Protein AF-A0A183PQT8-F1 (afdb_monomer)

Nearest PDB structures (foldseek):
  8uyo-assembly1_1  TM=4.877E-01  e=2.564E-01  Homo sapiens
  8rb3-assembly1_A  TM=4.547E-01  e=6.433E-01  Mus musculus
  7agx-assembly1_1A  TM=1.751E-01  e=3.824E+00  Salmonella enterica subsp. enterica serovar Typhimurium str. LT2

Organism: NCBI:txid31246

pLDDT: mean 70.63, std 23.56, range [27.05, 97.38]

Sequence (252 aa):
MLNLFEIIKSNRKLGPSELDRYCNLILPLNPREHSFSDTVQSLSQQFGDNSSLFNARYRCLKLTMKEDADLLTHVGIVNRECESFQLKSLTEDQFKALILICSFQSKKFSDIRTRLLSRLDQDPKLTLTDIASEYQRLMNFQRDTTMVQRGGLDRTEVHVVQQPPNPHESAPTTPSSGQQAKTNPLAQRWHCGAWHFVRSCPHKQHRCRKCKAVGHKDGFCQKKKMNSSRSTRKPVPKSCKNYLSLVATCQN

Solvent-accessible surface area (backbone atoms only — not comparable to full-atom values): 16690 Å² total; per-residue (Å²): 130,78,51,70,63,62,56,54,56,51,61,73,72,45,53,75,69,53,42,51,50,43,52,75,71,60,58,86,54,66,77,87,79,52,53,68,66,55,50,52,50,51,47,44,72,74,71,38,85,84,64,50,69,66,52,36,37,49,50,46,75,62,65,72,87,55,96,88,56,58,65,71,62,47,54,53,50,52,52,53,30,48,63,60,42,41,61,90,79,57,44,74,44,41,50,54,42,50,54,53,53,70,65,52,74,55,76,91,36,45,69,60,46,56,55,49,56,58,41,64,77,71,38,85,75,47,37,66,67,56,52,53,51,50,50,53,50,50,54,48,51,52,51,52,50,54,50,62,75,57,62,66,80,79,76,80,80,77,86,76,80,82,74,86,87,85,89,83,88,86,87,88,87,86,88,82,89,87,82,88,77,90,74,78,76,84,80,62,94,75,32,70,91,61,96,58,58,71,92,72,40,90,33,48,78,31,59,18,87,87,77,67,49,68,39,21,35,75,90,54,72,80,80,80,81,83,82,86,76,79,94,75,91,83,81,90,86,82,88,83,84,89,85,85,86,83,90,82,88,82,90,133

Structure (mmCIF, N/CA/C/O backbone):
data_AF-A0A183PQT8-F1
#
_entry.id   AF-A0A183PQT8-F1
#
loop_
_atom_site.group_PDB
_atom_site.id
_atom_site.type_symbol
_atom_site.label_atom_id
_atom_site.label_alt_id
_atom_site.label_comp_id
_atom_site.label_asym_id
_atom_site.label_entity_id
_atom_site.label_seq_id
_atom_site.pdbx_PDB_ins_code
_atom_site.Cartn_x
_atom_site.Cartn_y
_atom_site.Cartn_z
_atom_site.occupancy
_atom_site.B_iso_or_equiv
_atom_site.auth_seq_id
_atom_site.auth_comp_id
_atom_site.auth_asym_id
_atom_site.auth_atom_id
_atom_site.pdbx_PDB_model_num
ATOM 1 N N . MET A 1 1 ? 3.052 25.693 -30.113 1.00 42.81 1 MET A N 1
ATOM 2 C CA . MET A 1 1 ? 2.260 24.964 -31.125 1.00 42.81 1 MET A CA 1
ATOM 3 C C . MET A 1 1 ? 2.810 23.558 -31.230 1.00 42.81 1 MET A C 1
ATOM 5 O O . MET A 1 1 ? 3.976 23.410 -31.575 1.00 42.81 1 MET A O 1
ATOM 9 N N . LEU A 1 2 ? 2.023 22.542 -30.881 1.00 48.00 2 LEU A N 1
ATOM 10 C CA . LEU A 1 2 ? 2.363 21.161 -31.212 1.00 48.00 2 LEU A CA 1
ATOM 11 C C . LEU A 1 2 ? 2.340 21.034 -32.739 1.00 48.00 2 LEU A C 1
ATOM 13 O O . LEU A 1 2 ? 1.289 21.176 -33.360 1.00 48.00 2 LEU A O 1
ATOM 17 N N . ASN A 1 3 ? 3.509 20.851 -33.353 1.00 49.50 3 ASN A N 1
ATOM 18 C CA . ASN A 1 3 ? 3.590 20.612 -34.788 1.00 49.50 3 ASN A CA 1
ATOM 19 C C . ASN A 1 3 ? 2.875 19.296 -35.098 1.00 49.50 3 ASN A C 1
ATOM 21 O O . ASN A 1 3 ? 3.087 18.298 -34.412 1.00 49.50 3 ASN A O 1
ATOM 25 N N . LEU A 1 4 ? 2.077 19.286 -36.165 1.00 46.91 4 LEU A N 1
ATOM 26 C CA . LEU A 1 4 ? 1.383 18.110 -36.701 1.00 46.91 4 LEU A CA 1
ATOM 27 C C . LEU A 1 4 ? 2.305 16.870 -36.779 1.00 46.91 4 LEU A C 1
ATOM 29 O O . LEU A 1 4 ? 1.871 15.743 -36.566 1.00 46.91 4 LEU A O 1
ATOM 33 N N . PHE A 1 5 ? 3.605 17.096 -36.995 1.00 46.78 5 PHE A N 1
ATOM 34 C CA . PHE A 1 5 ? 4.667 16.091 -36.948 1.00 46.78 5 PHE A CA 1
ATOM 35 C C . PHE A 1 5 ? 4.813 15.357 -35.606 1.00 46.78 5 PHE A C 1
ATOM 37 O O . PHE A 1 5 ? 4.985 14.144 -35.620 1.00 46.78 5 PHE A O 1
ATOM 44 N N . GLU A 1 6 ? 4.728 16.035 -34.460 1.00 54.72 6 GLU A N 1
ATOM 45 C CA . GLU A 1 6 ? 4.864 15.400 -33.137 1.00 54.72 6 GLU A CA 1
ATOM 46 C C . GLU A 1 6 ? 3.622 14.569 -32.772 1.00 54.72 6 GLU A C 1
ATOM 48 O O . GLU A 1 6 ? 3.734 13.507 -32.156 1.00 54.72 6 GLU A O 1
ATOM 53 N N . ILE A 1 7 ? 2.444 14.981 -33.253 1.00 57.00 7 ILE A N 1
ATOM 54 C CA . ILE A 1 7 ? 1.194 14.213 -33.133 1.00 57.00 7 ILE A CA 1
ATOM 55 C C . ILE A 1 7 ? 1.257 12.956 -34.018 1.00 57.00 7 ILE A C 1
ATOM 57 O O . ILE A 1 7 ? 1.013 11.846 -33.550 1.00 57.00 7 ILE A O 1
ATOM 61 N N . ILE A 1 8 ? 1.679 13.095 -35.281 1.00 56.09 8 ILE A N 1
ATOM 62 C CA . ILE A 1 8 ? 1.849 11.963 -36.212 1.00 56.09 8 ILE A CA 1
ATOM 63 C C . ILE A 1 8 ? 2.925 10.982 -35.713 1.00 56.09 8 ILE A C 1
ATOM 65 O O . ILE A 1 8 ? 2.767 9.765 -35.828 1.00 56.09 8 ILE A O 1
ATOM 69 N N . LYS A 1 9 ? 4.011 11.492 -35.127 1.00 54.84 9 LYS A N 1
ATOM 70 C CA . LYS A 1 9 ? 5.097 10.690 -34.545 1.00 54.84 9 LYS A CA 1
ATOM 71 C C . LYS A 1 9 ? 4.663 9.944 -33.281 1.00 54.84 9 LYS A C 1
ATOM 73 O O . LYS A 1 9 ? 5.152 8.839 -33.055 1.00 54.84 9 LYS A O 1
ATOM 78 N N . SER A 1 10 ? 3.737 10.506 -32.503 1.00 57.81 10 SER A N 1
ATOM 79 C CA . SER A 1 10 ? 3.110 9.824 -31.363 1.00 57.81 10 SER A CA 1
ATOM 80 C C . SER A 1 10 ? 2.160 8.715 -31.834 1.00 57.81 10 SER A C 1
ATOM 82 O O . SER A 1 10 ? 2.290 7.580 -31.389 1.00 57.81 10 SER A O 1
ATOM 84 N N . ASN A 1 11 ? 1.308 8.984 -32.831 1.00 57.62 11 ASN A N 1
ATOM 85 C CA . ASN A 1 11 ? 0.354 8.003 -33.373 1.00 57.62 11 ASN A CA 1
ATOM 86 C C . ASN A 1 11 ? 1.017 6.785 -34.039 1.00 57.62 11 ASN A C 1
ATOM 88 O O . ASN A 1 11 ? 0.474 5.688 -33.986 1.00 57.62 11 ASN A O 1
ATOM 92 N N . ARG A 1 12 ? 2.207 6.939 -34.636 1.00 59.91 12 ARG A N 1
ATOM 93 C CA . ARG A 1 12 ? 2.957 5.814 -35.236 1.00 59.91 12 ARG A CA 1
ATOM 94 C C . ARG A 1 12 ? 3.663 4.904 -34.224 1.00 59.91 12 ARG A C 1
ATOM 96 O O . ARG A 1 12 ? 4.152 3.851 -34.619 1.00 59.91 12 ARG A O 1
ATOM 103 N N . LYS A 1 13 ? 3.768 5.311 -32.956 1.00 67.88 13 LYS A N 1
ATOM 104 C CA . LYS A 1 13 ? 4.433 4.539 -31.890 1.00 67.88 13 LYS A CA 1
ATOM 105 C C . LYS A 1 13 ? 3.461 3.772 -30.993 1.00 67.88 13 LYS A C 1
ATOM 107 O O . LYS A 1 13 ? 3.914 2.966 -30.185 1.00 67.88 13 LYS A O 1
ATOM 112 N N . LEU A 1 14 ? 2.163 4.040 -31.106 1.00 68.00 14 LEU A N 1
ATOM 113 C CA . LEU A 1 14 ? 1.127 3.407 -30.298 1.00 68.00 14 LEU A CA 1
ATOM 114 C C . LEU A 1 14 ? 0.644 2.119 -30.974 1.00 68.00 14 LEU A C 1
ATOM 116 O O . LEU A 1 14 ? 0.510 2.062 -32.197 1.00 68.00 14 LEU A O 1
ATOM 120 N N . GLY A 1 15 ? 0.389 1.085 -30.171 1.00 76.12 15 GLY A N 1
ATOM 121 C CA . GLY A 1 15 ? -0.296 -0.116 -30.636 1.00 76.12 15 GLY A CA 1
ATOM 122 C C . GLY A 1 15 ? -1.758 0.180 -31.002 1.00 76.12 15 GLY A C 1
ATOM 123 O O . GLY A 1 15 ? -2.280 1.241 -30.652 1.00 76.12 15 GLY A O 1
ATOM 124 N N . PRO A 1 16 ? -2.452 -0.734 -31.704 1.00 75.56 16 PRO A N 1
ATOM 125 C CA . PRO A 1 16 ? -3.826 -0.506 -32.159 1.00 75.56 16 PRO A CA 1
ATOM 126 C C . PRO A 1 16 ? -4.803 -0.192 -31.015 1.00 75.56 16 PRO A C 1
ATOM 128 O O . PRO A 1 16 ? -5.651 0.685 -31.152 1.00 75.56 16 PRO A O 1
ATOM 131 N N . SER A 1 17 ? -4.654 -0.865 -29.870 1.00 71.88 17 SER A N 1
ATOM 132 C CA . SER A 1 17 ? -5.466 -0.644 -28.666 1.00 71.88 17 SER A CA 1
ATOM 133 C C . SER A 1 17 ? -5.191 0.698 -27.993 1.00 71.88 17 SER A C 1
ATOM 135 O O . SER A 1 17 ? -6.103 1.363 -27.503 1.00 71.88 17 SER A O 1
ATOM 137 N N . GLU A 1 18 ? -3.927 1.104 -27.953 1.00 71.06 18 GLU A N 1
ATOM 138 C CA . GLU A 1 18 ? -3.486 2.356 -27.357 1.00 71.06 18 GLU A CA 1
ATOM 139 C C . GLU A 1 18 ? -3.879 3.543 -28.236 1.00 71.06 18 GLU A C 1
ATOM 141 O O . GLU A 1 18 ? -4.288 4.580 -27.715 1.00 71.06 18 GLU A O 1
ATOM 146 N N . LEU A 1 19 ? -3.819 3.370 -29.559 1.00 71.06 19 LEU A N 1
ATOM 147 C CA . LEU A 1 19 ? -4.287 4.344 -30.536 1.00 71.06 19 LEU A CA 1
ATOM 148 C C . LEU A 1 19 ? -5.803 4.544 -30.439 1.00 71.06 19 LEU A C 1
ATOM 150 O O . LEU A 1 19 ? -6.251 5.684 -30.417 1.00 71.06 19 LEU A O 1
ATOM 154 N N . ASP A 1 20 ? -6.587 3.470 -30.322 1.00 72.31 20 ASP A N 1
ATOM 155 C CA . ASP A 1 20 ? -8.040 3.570 -30.139 1.00 72.31 20 ASP A CA 1
ATOM 156 C C . ASP A 1 20 ? -8.399 4.303 -28.833 1.00 72.31 20 ASP A C 1
ATOM 158 O O . ASP A 1 20 ? -9.201 5.237 -28.834 1.00 72.31 20 ASP A O 1
ATOM 162 N N . ARG A 1 21 ? -7.717 3.989 -27.721 1.00 71.12 21 ARG A N 1
ATOM 163 C CA . ARG A 1 21 ? -7.863 4.744 -26.462 1.00 71.12 21 ARG A CA 1
ATOM 164 C C . ARG A 1 21 ? -7.497 6.217 -26.613 1.00 71.12 21 ARG A C 1
ATOM 166 O O . ARG A 1 21 ? -8.228 7.068 -26.115 1.00 71.12 21 ARG A O 1
ATOM 173 N N . TYR A 1 22 ? -6.394 6.520 -27.294 1.00 67.94 22 TYR A N 1
ATOM 174 C CA . TYR A 1 22 ? -5.958 7.893 -27.549 1.00 67.94 22 TYR A CA 1
ATOM 175 C C . TYR A 1 22 ? -6.998 8.658 -28.385 1.00 67.94 22 TYR A C 1
ATOM 177 O O . TYR A 1 22 ? -7.376 9.778 -28.041 1.00 67.94 22 TYR A O 1
ATOM 185 N N . CYS A 1 23 ? -7.530 8.028 -29.435 1.00 69.69 23 CYS A N 1
ATOM 186 C CA . CYS A 1 23 ? -8.588 8.583 -30.274 1.00 69.69 23 CYS A CA 1
ATOM 187 C C . CYS A 1 23 ? -9.876 8.867 -29.489 1.00 69.69 23 CYS A C 1
ATOM 189 O O . CYS A 1 23 ? -10.462 9.939 -29.624 1.00 69.69 23 CYS A O 1
ATOM 191 N N . ASN A 1 24 ? -10.281 7.937 -28.628 1.00 71.50 24 ASN A N 1
ATOM 192 C CA . ASN A 1 24 ? -11.537 8.031 -27.889 1.00 71.50 24 ASN A CA 1
ATOM 193 C C . ASN A 1 24 ? -11.462 8.952 -26.658 1.00 71.50 24 ASN A C 1
ATOM 195 O O . ASN A 1 24 ? -12.490 9.471 -26.228 1.00 71.50 24 ASN A O 1
ATOM 199 N N . LEU A 1 25 ? -10.271 9.165 -26.082 1.00 65.62 25 LEU A N 1
ATOM 200 C CA . LEU A 1 25 ? -10.104 9.886 -24.812 1.00 65.62 25 LEU A CA 1
ATOM 201 C C . LEU A 1 25 ? -9.300 11.198 -24.903 1.00 65.62 25 LEU A C 1
ATOM 203 O O . LEU A 1 25 ? -9.398 12.004 -23.981 1.00 65.62 25 LEU A O 1
ATOM 207 N N . ILE A 1 26 ? -8.489 11.417 -25.948 1.00 63.25 26 ILE A N 1
ATOM 208 C CA . ILE A 1 26 ? -7.636 12.621 -26.109 1.00 63.25 26 ILE A CA 1
ATOM 209 C C . ILE A 1 26 ? -8.002 13.420 -27.366 1.00 63.25 26 ILE A C 1
ATOM 211 O O . ILE A 1 26 ? -7.996 14.649 -27.334 1.00 63.25 26 ILE A O 1
ATOM 215 N N . LEU A 1 27 ? -8.377 12.747 -28.457 1.00 65.88 27 LEU A N 1
ATOM 216 C CA . LEU A 1 27 ? -8.770 13.391 -29.718 1.00 65.88 27 LEU A CA 1
ATOM 217 C C . LEU A 1 27 ? -10.189 14.009 -29.813 1.00 65.88 27 LEU A C 1
ATOM 219 O O . LEU A 1 27 ? -10.471 14.566 -30.875 1.00 65.88 27 LEU A O 1
ATOM 223 N N . PRO A 1 28 ? -11.073 14.040 -28.787 1.00 56.88 28 PRO A N 1
ATOM 224 C CA . PRO A 1 28 ? -12.270 14.889 -28.859 1.00 56.88 28 PRO A CA 1
ATOM 225 C C . PRO A 1 28 ? -11.974 16.401 -28.866 1.00 56.88 28 PRO A C 1
ATOM 227 O O . PRO A 1 28 ? -12.884 17.190 -29.110 1.00 56.88 28 PRO A O 1
ATOM 230 N N . LEU A 1 29 ? -10.738 16.822 -28.563 1.00 60.06 29 LEU A N 1
ATOM 231 C CA . LEU A 1 29 ? -10.379 18.223 -28.323 1.00 60.06 29 LEU A CA 1
ATOM 232 C C . LEU A 1 29 ? -9.524 18.813 -29.450 1.00 60.06 29 LEU A C 1
ATOM 234 O O . LEU A 1 29 ? -8.670 18.155 -30.047 1.00 60.06 29 LEU A O 1
ATOM 238 N N . ASN A 1 30 ? -9.768 20.092 -29.741 1.00 58.28 30 ASN A N 1
ATOM 239 C CA . ASN A 1 30 ? -9.100 20.831 -30.803 1.00 58.28 30 ASN A CA 1
ATOM 240 C C . ASN A 1 30 ? -7.584 20.901 -30.510 1.00 58.28 30 ASN A C 1
ATOM 242 O O . ASN A 1 30 ? -7.199 21.438 -29.471 1.00 58.28 30 ASN A O 1
ATOM 246 N N . PRO A 1 31 ? -6.686 20.441 -31.408 1.00 56.62 31 PRO A N 1
ATOM 247 C CA . PRO A 1 31 ? -5.233 20.421 -31.170 1.00 56.62 31 PRO A CA 1
ATOM 248 C C . PRO A 1 31 ? -4.603 21.798 -30.896 1.00 56.62 31 PRO A C 1
ATOM 250 O O . PRO A 1 31 ? -3.426 21.894 -30.551 1.00 56.62 31 PRO A O 1
ATOM 253 N N . ARG A 1 32 ? -5.370 22.876 -31.102 1.00 61.97 32 ARG A N 1
ATOM 254 C CA . ARG A 1 32 ? -4.987 24.263 -30.816 1.00 61.97 32 ARG A CA 1
ATOM 255 C C . ARG A 1 32 ? -5.230 24.682 -29.361 1.00 61.97 32 ARG A C 1
ATOM 257 O O . ARG A 1 32 ? -4.694 25.709 -28.962 1.00 61.97 32 ARG A O 1
ATOM 264 N N . GLU A 1 33 ? -6.004 23.917 -28.593 1.00 64.75 33 GLU A N 1
ATOM 265 C CA . GLU A 1 33 ? -6.447 24.276 -27.235 1.00 64.75 33 GLU A CA 1
ATOM 266 C C . GLU A 1 33 ? -5.559 23.707 -26.120 1.00 64.75 33 GLU A C 1
ATOM 268 O O . GLU A 1 33 ? -5.663 24.147 -24.979 1.00 64.75 33 GLU A O 1
ATOM 273 N N . HIS A 1 34 ? -4.636 22.791 -26.435 1.00 63.72 34 HIS A N 1
ATOM 274 C CA . HIS A 1 34 ? -3.778 22.148 -25.439 1.00 63.72 34 HIS A CA 1
ATOM 275 C C . HIS A 1 34 ? -2.295 22.398 -25.689 1.00 63.72 34 HIS A C 1
ATOM 277 O O . HIS A 1 34 ? -1.782 22.279 -26.808 1.00 63.72 34 HIS A O 1
ATOM 283 N N . SER A 1 35 ? -1.575 22.725 -24.616 1.00 76.81 35 SER A N 1
ATOM 284 C CA . SER A 1 35 ? -0.123 22.813 -24.653 1.00 76.81 35 SER A CA 1
ATOM 285 C C . SER A 1 35 ? 0.512 21.417 -24.712 1.00 76.81 35 SER A C 1
ATOM 287 O O . SER A 1 35 ? -0.118 20.389 -24.442 1.00 76.81 35 SER A O 1
ATOM 289 N N . PHE A 1 36 ? 1.806 21.369 -25.041 1.00 71.56 36 PHE A N 1
ATOM 290 C CA . PHE A 1 36 ? 2.594 20.138 -24.937 1.00 71.56 36 PHE A CA 1
ATOM 291 C C . PHE A 1 36 ? 2.535 19.552 -23.517 1.00 71.56 36 PHE A C 1
ATOM 29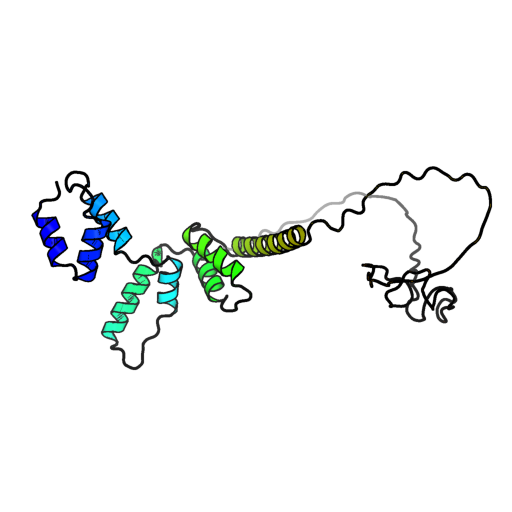3 O O . PHE A 1 36 ? 2.385 18.343 -23.366 1.00 71.56 36 PHE A O 1
ATOM 300 N N . SER A 1 37 ? 2.573 20.406 -22.487 1.00 75.88 37 SER A N 1
ATOM 301 C CA . SER A 1 37 ? 2.471 19.992 -21.083 1.00 75.88 37 SER A CA 1
ATOM 302 C C . SER A 1 37 ? 1.133 19.315 -20.788 1.00 75.88 37 SER A C 1
ATOM 304 O O . SER A 1 37 ? 1.116 18.230 -20.215 1.00 75.88 37 SER A O 1
ATOM 306 N N . ASP A 1 38 ? 0.024 19.900 -21.247 1.00 74.50 38 ASP A N 1
ATOM 307 C CA . ASP A 1 38 ? -1.323 19.350 -21.021 1.00 74.50 38 ASP A CA 1
ATOM 308 C C . ASP A 1 38 ? -1.506 18.010 -21.740 1.00 74.50 38 ASP A C 1
ATOM 310 O O . ASP A 1 38 ? -2.132 17.085 -21.221 1.00 74.50 38 ASP A O 1
ATOM 314 N N . THR A 1 39 ? -0.903 17.880 -22.925 1.00 73.88 39 THR A N 1
ATOM 315 C CA . THR A 1 39 ? -0.914 16.636 -23.703 1.00 73.88 39 THR A CA 1
ATOM 316 C C . THR A 1 39 ? -0.115 15.542 -22.998 1.00 73.88 39 THR A C 1
ATOM 318 O O . THR A 1 39 ? -0.600 14.423 -22.858 1.00 73.88 39 THR A O 1
ATOM 321 N N . VAL A 1 40 ? 1.089 15.857 -22.507 1.00 76.12 40 VAL A N 1
ATOM 322 C CA . VAL A 1 40 ? 1.920 14.915 -21.740 1.00 76.12 40 VAL A CA 1
ATOM 323 C C . VAL A 1 40 ? 1.234 14.517 -20.435 1.00 76.12 40 VAL A C 1
ATOM 325 O O . VAL A 1 40 ? 1.240 13.340 -20.086 1.00 76.12 40 VAL A O 1
ATOM 328 N N . GLN A 1 41 ? 0.600 15.459 -19.736 1.00 77.56 41 GLN A N 1
ATOM 329 C CA . GLN A 1 41 ? -0.163 15.174 -18.523 1.00 77.56 41 GLN A CA 1
ATOM 330 C C . GLN A 1 41 ? -1.355 14.255 -18.809 1.00 77.56 41 GLN A C 1
ATOM 332 O O . GLN A 1 41 ? -1.534 13.263 -18.107 1.00 77.56 41 GLN A O 1
ATOM 337 N N . SER A 1 42 ? -2.123 14.534 -19.864 1.00 72.94 42 SER A N 1
ATOM 338 C CA . SER A 1 42 ? -3.269 13.708 -20.271 1.00 72.94 42 SER A CA 1
ATOM 339 C C . SER A 1 42 ? -2.831 12.298 -20.670 1.00 72.94 42 SER A C 1
ATOM 341 O O . SER A 1 42 ? -3.431 11.311 -20.245 1.00 72.94 42 SER A O 1
ATOM 343 N N . LEU A 1 43 ? -1.732 12.189 -21.422 1.00 75.25 43 LEU A N 1
ATOM 344 C CA . LEU A 1 43 ? -1.122 10.909 -21.777 1.00 75.25 43 LEU A CA 1
ATOM 345 C C . LEU A 1 43 ? -0.634 10.151 -20.539 1.00 75.25 43 LEU A C 1
ATOM 347 O O . LEU A 1 43 ? -0.899 8.962 -20.413 1.00 75.25 43 LEU A O 1
ATOM 351 N N . SER A 1 44 ? 0.036 10.827 -19.607 1.00 76.00 44 SER A N 1
ATOM 352 C CA . SER A 1 44 ? 0.495 10.227 -18.351 1.00 76.00 44 SER A CA 1
ATOM 353 C C . SER A 1 44 ? -0.676 9.756 -17.485 1.00 76.00 44 SER A C 1
ATOM 355 O O . SER A 1 44 ? -0.625 8.684 -16.901 1.00 76.00 44 SER A O 1
ATOM 357 N N . GLN A 1 45 ? -1.780 10.495 -17.447 1.00 75.88 45 GLN A N 1
ATOM 358 C CA . GLN A 1 45 ? -2.959 10.100 -16.680 1.00 75.88 45 GLN A CA 1
ATOM 359 C C . GLN A 1 45 ? -3.675 8.878 -17.281 1.00 75.88 45 GLN A C 1
ATOM 361 O O . GLN A 1 45 ? -4.204 8.036 -16.556 1.00 75.88 45 GLN A O 1
ATOM 366 N N . GLN A 1 46 ? -3.710 8.769 -18.611 1.00 74.25 46 GLN A N 1
ATOM 367 C CA . GLN A 1 46 ? -4.423 7.687 -19.298 1.00 74.25 46 GLN A CA 1
ATOM 368 C C . GLN A 1 46 ? -3.575 6.431 -19.517 1.00 74.25 46 GLN A C 1
ATOM 370 O O . GLN A 1 46 ? -4.105 5.320 -19.469 1.00 74.25 46 GLN A O 1
ATOM 375 N N . PHE A 1 47 ? -2.275 6.604 -19.756 1.00 72.06 47 PHE A N 1
ATOM 376 C CA . PHE A 1 47 ? -1.341 5.532 -20.110 1.00 72.06 47 PHE A CA 1
ATOM 377 C C . PHE A 1 47 ? -0.212 5.341 -19.095 1.00 72.06 47 PHE A C 1
ATOM 379 O O . PHE A 1 47 ? 0.571 4.402 -19.231 1.00 72.06 47 PHE A O 1
ATOM 386 N N . GLY A 1 48 ? -0.096 6.214 -18.095 1.00 69.88 48 GLY A N 1
ATOM 387 C CA . GLY A 1 48 ? 0.870 6.051 -17.019 1.00 69.88 48 GLY A CA 1
ATOM 388 C C . GLY A 1 48 ? 0.539 4.866 -16.121 1.00 69.88 48 GLY A C 1
ATOM 389 O O . GLY A 1 48 ? -0.574 4.331 -16.110 1.00 69.88 48 GLY A O 1
ATOM 390 N N . ASP A 1 49 ? 1.544 4.445 -15.356 1.00 70.00 49 ASP A N 1
ATOM 391 C CA . ASP A 1 49 ? 1.381 3.428 -14.325 1.00 70.00 49 ASP A CA 1
ATOM 392 C C . ASP A 1 49 ? 0.492 4.004 -13.208 1.00 70.00 49 ASP A C 1
ATOM 394 O O . ASP A 1 49 ? 0.963 4.679 -12.299 1.00 70.00 49 ASP A O 1
ATOM 398 N N . ASN A 1 50 ? -0.817 3.758 -13.305 1.00 70.06 50 ASN A N 1
ATOM 399 C CA . ASN A 1 50 ? -1.831 4.189 -12.336 1.00 70.06 50 ASN A CA 1
ATOM 400 C C . ASN A 1 50 ? -1.790 3.376 -11.026 1.00 70.06 50 ASN A C 1
ATOM 402 O O . ASN A 1 50 ? -2.766 3.350 -10.270 1.00 70.06 50 ASN A O 1
ATOM 406 N N . SER A 1 51 ? -0.698 2.653 -10.760 1.00 81.25 51 SER A N 1
ATOM 407 C CA . SER A 1 51 ? -0.528 1.936 -9.504 1.00 81.25 51 SER A CA 1
ATOM 408 C C . SER A 1 51 ? -0.301 2.914 -8.349 1.00 81.25 51 SER A C 1
ATOM 410 O O . SER A 1 51 ? 0.409 3.910 -8.465 1.00 81.25 51 SER A O 1
ATOM 412 N N . SER A 1 52 ? -0.936 2.637 -7.207 1.00 87.56 52 SER A N 1
ATOM 413 C CA . SER A 1 52 ? -0.719 3.437 -6.002 1.00 87.56 52 SER A CA 1
ATOM 414 C C . SER A 1 52 ? 0.726 3.322 -5.522 1.00 87.56 52 SER A C 1
ATOM 416 O O . SER A 1 52 ? 1.409 2.323 -5.782 1.00 87.56 52 SER A O 1
ATOM 418 N N . LEU A 1 53 ? 1.176 4.302 -4.736 1.00 89.19 53 LEU A N 1
ATOM 419 C CA . LEU A 1 53 ? 2.513 4.289 -4.146 1.00 89.19 53 LEU A CA 1
ATOM 420 C C . LEU A 1 53 ? 2.735 3.025 -3.305 1.00 89.19 53 LEU A C 1
ATOM 422 O O . LEU A 1 53 ? 3.805 2.416 -3.355 1.00 89.19 53 LEU A O 1
ATOM 426 N N . PHE A 1 54 ? 1.703 2.575 -2.581 1.00 92.38 54 PHE A N 1
ATOM 427 C CA . PHE A 1 54 ? 1.751 1.291 -1.886 1.00 92.38 54 PHE A CA 1
ATOM 428 C C . PHE A 1 54 ? 1.996 0.118 -2.840 1.00 92.38 54 PHE A C 1
ATOM 430 O O . PHE A 1 54 ? 2.804 -0.749 -2.523 1.00 92.38 54 PHE A O 1
ATOM 437 N N . ASN A 1 55 ? 1.311 0.058 -3.987 1.00 92.38 55 ASN A N 1
ATOM 438 C CA . ASN A 1 55 ? 1.461 -1.054 -4.923 1.00 92.38 55 ASN A CA 1
ATOM 439 C C . ASN A 1 55 ? 2.881 -1.121 -5.495 1.00 92.38 55 ASN A C 1
ATOM 441 O O . ASN A 1 55 ? 3.482 -2.193 -5.455 1.00 92.38 55 ASN A O 1
ATOM 445 N N . ALA A 1 56 ? 3.432 0.010 -5.948 1.00 92.12 56 ALA A N 1
ATOM 446 C CA . ALA A 1 56 ? 4.816 0.087 -6.415 1.00 92.12 56 ALA A CA 1
ATOM 447 C C . ALA A 1 56 ? 5.797 -0.379 -5.325 1.00 92.12 56 ALA A C 1
ATOM 449 O O . ALA A 1 56 ? 6.656 -1.230 -5.558 1.00 92.12 56 ALA A O 1
ATOM 450 N N . ARG A 1 57 ? 5.603 0.091 -4.086 1.00 94.50 57 ARG A N 1
ATOM 451 C CA . ARG A 1 57 ? 6.447 -0.314 -2.957 1.00 94.50 57 ARG A CA 1
ATOM 452 C C . ARG A 1 57 ? 6.319 -1.800 -2.622 1.00 94.50 57 ARG A C 1
ATOM 454 O O . ARG A 1 57 ? 7.312 -2.476 -2.360 1.00 94.50 57 ARG A O 1
ATOM 461 N N . TYR A 1 58 ? 5.099 -2.321 -2.647 1.00 94.44 58 TYR A N 1
ATOM 462 C CA . TYR A 1 58 ? 4.809 -3.718 -2.352 1.00 94.44 58 TYR A CA 1
ATOM 463 C C . TYR A 1 58 ? 5.371 -4.665 -3.416 1.00 94.44 58 TYR A C 1
ATOM 465 O O . TYR A 1 58 ? 5.898 -5.716 -3.057 1.00 94.44 58 TYR A O 1
ATOM 473 N N . ARG A 1 59 ? 5.312 -4.291 -4.703 1.00 94.12 59 ARG A N 1
ATOM 474 C CA . ARG A 1 59 ? 5.930 -5.050 -5.802 1.00 94.12 59 ARG A CA 1
ATOM 475 C C . ARG A 1 59 ? 7.420 -5.241 -5.565 1.00 94.12 59 ARG A C 1
ATOM 477 O O . ARG A 1 59 ? 7.877 -6.379 -5.549 1.00 94.12 59 ARG A O 1
ATOM 484 N N . CYS A 1 60 ? 8.136 -4.156 -5.273 1.00 95.62 60 CYS A N 1
ATOM 485 C CA . CYS A 1 60 ? 9.556 -4.209 -4.941 1.00 95.62 60 CYS A CA 1
ATOM 486 C C . CYS A 1 60 ? 9.840 -5.137 -3.743 1.00 95.62 60 CYS A C 1
ATOM 488 O O . CYS A 1 60 ? 10.728 -5.980 -3.817 1.00 95.62 60 CYS A O 1
ATOM 490 N N . LEU A 1 61 ? 9.062 -5.040 -2.654 1.00 94.94 61 LEU A N 1
ATOM 491 C CA . LEU A 1 61 ? 9.225 -5.900 -1.466 1.00 94.94 61 LEU A CA 1
ATOM 492 C C . LEU A 1 61 ? 8.905 -7.381 -1.722 1.00 94.94 61 LEU A C 1
ATOM 494 O O . LEU A 1 61 ? 9.309 -8.245 -0.943 1.00 94.94 61 LEU A O 1
ATOM 498 N N . LYS A 1 62 ? 8.131 -7.676 -2.767 1.00 95.44 62 LYS A N 1
ATOM 499 C CA . LYS A 1 62 ? 7.747 -9.031 -3.173 1.00 95.44 62 LYS A CA 1
ATOM 500 C C . LYS A 1 62 ? 8.557 -9.563 -4.344 1.00 95.44 62 LYS A C 1
ATOM 502 O O . LYS A 1 62 ? 8.250 -10.654 -4.821 1.00 95.44 62 LYS A O 1
ATOM 507 N N . LEU A 1 63 ? 9.580 -8.836 -4.793 1.00 95.75 63 LEU A N 1
ATOM 508 C CA . LEU A 1 63 ? 10.455 -9.328 -5.843 1.00 95.75 63 LEU A CA 1
ATOM 509 C C . LEU A 1 63 ? 11.088 -10.652 -5.428 1.00 95.75 63 LEU A C 1
ATOM 511 O O . LEU A 1 63 ? 11.609 -10.826 -4.329 1.00 95.75 63 LEU A O 1
ATOM 515 N N . THR A 1 64 ? 10.994 -11.617 -6.328 1.00 96.44 64 THR A N 1
ATOM 516 C CA . THR A 1 64 ? 11.612 -12.929 -6.201 1.00 96.44 64 THR A CA 1
ATOM 517 C C . THR A 1 64 ? 12.040 -13.339 -7.598 1.00 96.44 64 THR A C 1
ATOM 519 O O . THR A 1 64 ? 11.261 -13.217 -8.549 1.00 96.44 64 THR A O 1
ATOM 522 N N . MET A 1 65 ? 13.289 -13.773 -7.735 1.00 95.25 65 MET A N 1
ATOM 523 C CA . MET A 1 65 ? 13.790 -14.305 -8.995 1.00 95.25 65 MET A CA 1
ATOM 524 C C . MET A 1 65 ? 13.144 -15.669 -9.238 1.00 95.25 65 MET A C 1
ATOM 526 O O . MET A 1 65 ? 13.118 -16.510 -8.340 1.00 95.25 65 MET A O 1
ATOM 530 N N . LYS A 1 66 ? 12.582 -15.872 -10.431 1.00 94.12 66 LYS A N 1
ATOM 531 C CA . LYS A 1 66 ? 12.060 -17.183 -10.831 1.00 94.12 66 LYS A CA 1
ATOM 532 C C . LYS A 1 66 ? 13.220 -18.110 -11.193 1.00 94.12 66 LYS A C 1
ATOM 534 O O . LYS A 1 66 ? 14.278 -17.631 -11.589 1.00 94.12 66 LYS A O 1
ATOM 539 N N . GLU A 1 67 ? 13.003 -19.417 -11.089 1.00 94.38 67 GLU A N 1
ATOM 540 C CA . GLU A 1 67 ? 14.028 -20.431 -11.382 1.00 94.38 67 GLU A CA 1
ATOM 541 C C . GLU A 1 67 ? 14.516 -20.385 -12.839 1.00 94.38 67 GLU A C 1
ATOM 543 O O . GLU A 1 67 ? 15.676 -20.671 -13.112 1.00 94.38 67 GLU A O 1
ATOM 548 N N . ASP A 1 68 ? 13.645 -19.977 -13.761 1.00 94.12 68 ASP A N 1
ATOM 549 C CA . ASP A 1 68 ? 13.896 -19.866 -15.199 1.00 94.12 68 ASP A CA 1
ATOM 550 C C . ASP A 1 68 ? 14.330 -18.458 -15.648 1.00 94.12 68 ASP A C 1
ATOM 552 O O . ASP A 1 68 ? 14.525 -18.218 -16.840 1.00 94.12 68 ASP A O 1
ATOM 556 N N . ALA A 1 69 ? 14.460 -17.505 -14.720 1.00 93.25 69 ALA A N 1
ATOM 557 C CA . ALA A 1 69 ? 14.752 -16.119 -15.064 1.00 93.25 69 ALA A CA 1
ATOM 558 C C . ALA A 1 69 ? 16.242 -15.888 -15.353 1.00 93.25 69 ALA A C 1
ATOM 560 O O . ALA A 1 69 ? 17.117 -16.291 -14.589 1.00 93.25 69 ALA A O 1
ATOM 561 N N . ASP A 1 70 ? 16.521 -15.132 -16.417 1.00 96.81 70 ASP A N 1
ATOM 562 C CA . ASP A 1 70 ? 17.854 -14.596 -16.685 1.00 96.81 70 ASP A CA 1
ATOM 563 C C . ASP A 1 70 ? 18.244 -13.541 -15.634 1.00 96.81 70 ASP A C 1
ATOM 565 O O . ASP A 1 70 ? 17.493 -12.599 -15.352 1.00 96.81 70 ASP A O 1
ATOM 569 N N . LEU A 1 71 ? 19.446 -13.687 -15.070 1.00 95.94 71 LEU A N 1
ATOM 570 C CA . LEU A 1 71 ? 19.942 -12.827 -13.997 1.00 95.94 71 LEU A CA 1
ATOM 571 C C . LEU A 1 71 ? 20.084 -11.374 -14.456 1.00 95.94 71 LEU A C 1
ATOM 573 O O . LEU A 1 71 ? 19.710 -10.467 -13.715 1.00 95.94 71 LEU A O 1
ATOM 577 N N . LEU A 1 72 ? 20.602 -11.136 -15.665 1.00 96.44 72 LEU A N 1
ATOM 578 C CA . LEU A 1 72 ? 20.833 -9.777 -16.158 1.00 96.44 72 LEU A CA 1
ATOM 579 C C . LEU A 1 72 ? 19.506 -9.032 -16.353 1.00 96.44 72 LEU A C 1
ATOM 581 O O . LEU A 1 72 ? 19.359 -7.877 -15.946 1.00 96.44 72 LEU A O 1
ATOM 585 N N . THR A 1 73 ? 18.508 -9.730 -16.886 1.00 96.12 73 THR A N 1
ATOM 586 C CA . THR A 1 73 ? 17.129 -9.249 -16.975 1.00 96.12 73 THR A CA 1
ATOM 587 C C . THR A 1 73 ? 16.559 -8.960 -15.585 1.00 96.12 73 THR A C 1
ATOM 589 O O . THR A 1 73 ? 15.958 -7.904 -15.368 1.00 96.12 73 THR A O 1
ATOM 592 N N . HIS A 1 74 ? 16.780 -9.849 -14.611 1.00 96.62 74 HIS A N 1
ATOM 593 C CA . HIS A 1 74 ? 16.291 -9.659 -13.246 1.00 96.62 74 HIS A CA 1
ATOM 594 C C . HIS A 1 74 ? 16.945 -8.463 -12.536 1.00 96.62 74 HIS A C 1
ATOM 596 O O . HIS A 1 74 ? 16.243 -7.709 -11.865 1.00 96.62 74 HIS A O 1
ATOM 602 N N . VAL A 1 75 ? 18.245 -8.215 -12.738 1.00 97.38 75 VAL A N 1
ATOM 603 C CA . VAL A 1 75 ? 18.936 -7.011 -12.232 1.00 97.38 75 VAL A CA 1
ATOM 604 C C . VAL A 1 75 ? 18.264 -5.738 -12.753 1.00 97.38 75 VAL A C 1
ATOM 606 O O . VAL A 1 75 ? 18.014 -4.808 -11.983 1.00 97.38 75 VAL A O 1
ATOM 609 N N . GLY A 1 76 ? 17.899 -5.713 -14.039 1.00 96.81 76 GLY A N 1
ATOM 610 C CA . GLY A 1 76 ? 17.146 -4.604 -14.628 1.00 96.81 76 GLY A CA 1
ATOM 611 C C . GLY A 1 76 ? 15.772 -4.400 -13.978 1.00 96.81 76 GLY A C 1
ATOM 612 O O . GLY A 1 76 ? 15.380 -3.264 -13.700 1.00 96.81 76 GLY A O 1
ATOM 613 N N . ILE A 1 77 ? 15.059 -5.492 -13.679 1.00 95.81 77 ILE A N 1
ATOM 614 C CA . ILE A 1 77 ? 13.761 -5.454 -12.983 1.00 95.81 77 ILE A CA 1
ATOM 615 C C . ILE A 1 77 ? 13.918 -4.900 -11.563 1.00 95.81 77 ILE A C 1
ATOM 617 O O . ILE A 1 77 ? 13.163 -4.007 -11.181 1.00 95.81 77 ILE A O 1
ATOM 621 N N . VAL A 1 78 ? 14.910 -5.378 -10.803 1.00 96.19 78 VAL A N 1
ATOM 622 C CA . VAL A 1 78 ? 15.196 -4.888 -9.444 1.00 96.19 78 VAL A CA 1
ATOM 623 C C . VAL A 1 78 ? 15.443 -3.383 -9.463 1.00 96.19 78 VAL A C 1
ATOM 625 O O . VAL A 1 78 ? 14.828 -2.656 -8.687 1.00 96.19 78 VAL A O 1
ATOM 628 N N . ASN A 1 79 ? 16.275 -2.892 -10.386 1.00 95.75 79 ASN A N 1
ATOM 629 C CA . ASN A 1 79 ? 16.547 -1.460 -10.494 1.00 95.75 79 ASN A CA 1
ATOM 630 C C . ASN A 1 79 ? 15.272 -0.651 -10.793 1.00 95.75 79 ASN A C 1
ATOM 632 O O . ASN A 1 79 ? 14.993 0.338 -10.118 1.00 95.75 79 ASN A O 1
ATOM 636 N N . ARG A 1 80 ? 14.457 -1.095 -11.759 1.00 94.19 80 ARG A N 1
ATOM 637 C CA . ARG A 1 80 ? 13.199 -0.421 -12.123 1.00 94.19 80 ARG A CA 1
ATOM 638 C C . ARG A 1 80 ? 12.220 -0.331 -10.948 1.00 94.19 80 ARG A C 1
ATOM 640 O O . ARG A 1 80 ? 11.614 0.721 -10.733 1.00 94.19 80 ARG A O 1
ATOM 647 N N . GLU A 1 81 ? 12.034 -1.421 -10.210 1.00 94.88 81 GLU A N 1
ATOM 648 C CA . GLU A 1 81 ? 11.109 -1.452 -9.072 1.00 94.88 81 GLU A CA 1
ATOM 649 C C . GLU A 1 81 ? 11.655 -0.653 -7.878 1.00 94.88 81 GLU A C 1
ATOM 651 O O . GLU A 1 81 ? 10.879 0.026 -7.213 1.00 94.88 81 GLU A O 1
ATOM 656 N N . CYS A 1 82 ? 12.974 -0.631 -7.650 1.00 94.00 82 CYS A N 1
ATOM 657 C CA . CYS A 1 82 ? 13.604 0.214 -6.628 1.00 94.00 82 CYS A CA 1
ATOM 658 C C . CYS A 1 82 ? 13.473 1.718 -6.927 1.00 94.00 82 CYS A C 1
ATOM 660 O O . CYS A 1 82 ? 13.206 2.504 -6.015 1.00 94.00 82 CYS A O 1
ATOM 662 N N . GLU A 1 83 ? 13.611 2.134 -8.189 1.00 93.75 83 GLU A N 1
ATOM 663 C CA . GLU A 1 83 ? 13.340 3.524 -8.583 1.00 93.75 83 GLU A CA 1
ATOM 664 C C . GLU A 1 83 ? 11.853 3.864 -8.393 1.00 93.75 83 GLU A C 1
ATOM 666 O O . GLU A 1 83 ? 11.512 4.910 -7.838 1.00 93.75 83 GLU A O 1
ATOM 671 N N . SER A 1 84 ? 10.960 2.931 -8.741 1.00 91.56 84 SER A N 1
ATOM 672 C CA . SER A 1 84 ? 9.511 3.080 -8.528 1.00 91.56 84 SER A CA 1
ATOM 673 C C . SER A 1 84 ? 9.122 3.091 -7.039 1.00 91.56 84 SER A C 1
ATOM 675 O O . SER A 1 84 ? 8.145 3.734 -6.660 1.00 91.56 84 SER A O 1
ATOM 677 N N . PHE A 1 85 ? 9.894 2.421 -6.176 1.00 93.56 85 PHE A N 1
ATOM 678 C CA . PHE A 1 85 ? 9.710 2.396 -4.719 1.00 93.56 85 PHE A CA 1
ATOM 679 C C . PHE A 1 85 ? 9.967 3.769 -4.071 1.00 93.56 85 PHE A C 1
ATOM 681 O O . PHE A 1 85 ? 9.407 4.066 -3.008 1.00 93.56 85 PHE A O 1
ATOM 688 N N . GLN A 1 86 ? 10.784 4.611 -4.719 1.00 91.75 86 GLN A N 1
ATOM 689 C CA . GLN A 1 86 ? 11.192 5.939 -4.249 1.00 91.75 86 GLN A CA 1
ATOM 690 C C . GLN A 1 86 ? 11.888 5.897 -2.880 1.00 91.75 86 GLN A C 1
ATOM 692 O O . GLN A 1 86 ? 11.548 6.634 -1.956 1.00 91.75 86 GLN A O 1
ATOM 697 N N . LEU A 1 87 ? 12.893 5.026 -2.734 1.00 92.12 87 LEU A N 1
ATOM 698 C CA . LEU A 1 87 ? 13.566 4.802 -1.448 1.00 92.12 87 LEU A CA 1
ATOM 699 C C . LEU A 1 87 ? 14.177 6.086 -0.859 1.00 92.12 87 LEU A C 1
ATOM 701 O O . LEU A 1 87 ? 14.135 6.291 0.348 1.00 92.12 87 LEU A O 1
ATOM 705 N N . LYS A 1 88 ? 14.695 6.977 -1.712 1.00 91.69 88 LYS A N 1
ATOM 706 C CA . LYS A 1 88 ? 15.352 8.232 -1.303 1.00 91.69 88 LYS A CA 1
ATOM 707 C C . LYS A 1 88 ? 14.421 9.200 -0.564 1.00 91.69 88 LYS A C 1
ATOM 709 O O . LYS A 1 88 ? 14.897 9.971 0.260 1.00 91.69 88 LYS A O 1
ATOM 714 N N . SER A 1 89 ? 13.122 9.187 -0.868 1.00 90.06 89 SER A N 1
ATOM 715 C CA . SER A 1 89 ? 12.124 10.049 -0.221 1.00 90.06 89 SER A CA 1
ATOM 716 C C . SER A 1 89 ? 11.400 9.355 0.938 1.00 90.06 89 SER A C 1
ATOM 718 O O . SER A 1 89 ? 10.558 9.973 1.592 1.00 90.06 89 SER A O 1
ATOM 720 N N . LEU A 1 90 ? 11.705 8.080 1.208 1.00 92.00 90 LEU A N 1
ATOM 721 C CA . LEU A 1 90 ? 11.031 7.297 2.234 1.00 92.00 90 LEU A CA 1
ATOM 722 C C . LEU A 1 90 ? 11.608 7.590 3.622 1.00 92.00 90 LEU A C 1
ATOM 724 O O . LEU A 1 90 ? 12.782 7.346 3.889 1.00 92.00 90 LEU A O 1
ATOM 728 N N . THR A 1 91 ? 10.759 8.064 4.531 1.00 93.75 91 THR A N 1
ATOM 729 C CA . THR A 1 91 ? 11.136 8.251 5.936 1.00 93.75 91 THR A CA 1
ATOM 730 C C . THR A 1 91 ? 11.117 6.924 6.697 1.00 93.75 91 THR A C 1
ATOM 732 O O . THR A 1 91 ? 10.439 5.969 6.313 1.00 93.75 91 THR A O 1
ATOM 735 N N . GLU A 1 92 ? 11.832 6.866 7.821 1.00 94.69 92 GLU A N 1
ATOM 736 C CA . GLU A 1 92 ? 11.867 5.676 8.678 1.00 94.69 92 GLU A CA 1
ATOM 737 C C . GLU A 1 92 ? 10.464 5.282 9.171 1.00 94.69 92 GLU A C 1
ATOM 739 O O . GLU A 1 92 ? 10.091 4.109 9.138 1.00 94.69 92 GLU A O 1
ATOM 744 N N . ASP A 1 93 ? 9.650 6.260 9.571 1.00 94.50 93 ASP A N 1
ATOM 745 C CA . ASP A 1 93 ? 8.292 6.005 10.056 1.00 94.50 93 ASP A CA 1
ATOM 746 C C . ASP A 1 93 ? 7.345 5.547 8.941 1.00 94.50 93 ASP A C 1
ATOM 748 O O . ASP A 1 93 ? 6.559 4.622 9.153 1.00 94.50 93 ASP A O 1
ATOM 752 N N . GLN A 1 94 ? 7.495 6.081 7.725 1.00 93.06 94 GLN A N 1
ATOM 753 C CA . GLN A 1 94 ? 6.787 5.575 6.545 1.00 93.06 94 GLN A CA 1
ATOM 754 C C . GLN A 1 94 ? 7.174 4.134 6.220 1.00 93.06 94 GLN A C 1
ATOM 756 O O . GLN A 1 94 ? 6.314 3.323 5.873 1.00 93.06 94 GLN A O 1
ATOM 761 N N . PHE A 1 95 ? 8.458 3.789 6.350 1.00 94.81 95 PHE A N 1
ATOM 762 C CA . PHE A 1 95 ? 8.906 2.414 6.172 1.00 94.81 95 PHE A CA 1
ATOM 763 C C . PHE A 1 95 ? 8.297 1.490 7.235 1.00 94.81 95 PHE A C 1
ATOM 765 O O . PHE A 1 95 ? 7.735 0.451 6.889 1.00 94.81 95 PHE A O 1
ATOM 772 N N . LYS A 1 96 ? 8.301 1.882 8.517 1.00 95.56 96 LYS A N 1
ATOM 773 C CA . LYS A 1 96 ? 7.629 1.125 9.592 1.00 95.56 96 LYS A CA 1
ATOM 774 C C . LYS A 1 96 ? 6.136 0.935 9.305 1.00 95.56 96 LYS A C 1
ATOM 776 O O . LYS A 1 96 ? 5.621 -0.173 9.464 1.00 95.56 96 LYS A O 1
ATOM 781 N N . ALA A 1 97 ? 5.450 1.988 8.856 1.00 95.50 97 ALA A N 1
ATOM 782 C CA . ALA A 1 97 ? 4.044 1.935 8.465 1.00 95.50 97 ALA A CA 1
ATOM 783 C C . ALA A 1 97 ? 3.812 0.948 7.311 1.00 95.50 97 ALA A C 1
ATOM 785 O O . ALA A 1 97 ? 2.921 0.103 7.395 1.00 95.50 97 ALA A O 1
ATOM 786 N N . LEU A 1 98 ? 4.648 0.999 6.270 1.00 95.38 98 LEU A N 1
ATOM 787 C CA . LEU A 1 98 ? 4.603 0.077 5.137 1.00 95.38 98 LEU A CA 1
ATOM 788 C C . LEU A 1 98 ? 4.754 -1.381 5.590 1.00 95.38 98 LEU A C 1
ATOM 790 O O . LEU A 1 98 ? 3.925 -2.219 5.234 1.00 95.38 98 LEU A O 1
ATOM 794 N N . ILE A 1 99 ? 5.767 -1.685 6.407 1.00 96.44 99 ILE A N 1
ATOM 795 C CA . ILE A 1 99 ? 5.994 -3.036 6.941 1.00 96.44 99 ILE A CA 1
ATOM 796 C C . ILE A 1 99 ? 4.790 -3.516 7.759 1.00 96.44 99 ILE A C 1
ATOM 798 O O . ILE A 1 99 ? 4.336 -4.651 7.587 1.00 96.44 99 ILE A O 1
ATOM 802 N N . LEU A 1 100 ? 4.222 -2.648 8.600 1.00 96.25 100 LEU A N 1
ATOM 803 C CA . LEU A 1 100 ? 3.036 -2.975 9.385 1.00 96.25 100 LEU A CA 1
ATOM 804 C C . LEU A 1 100 ? 1.829 -3.292 8.487 1.00 96.25 100 LEU A C 1
ATOM 806 O O . LEU A 1 100 ? 1.174 -4.314 8.691 1.00 96.25 100 LEU A O 1
ATOM 810 N N . ILE A 1 101 ? 1.567 -2.484 7.457 1.00 95.44 101 ILE A N 1
ATOM 811 C CA . ILE A 1 101 ? 0.479 -2.728 6.496 1.00 95.44 101 ILE A CA 1
ATOM 812 C C . ILE A 1 101 ? 0.690 -4.065 5.770 1.00 95.44 101 ILE A C 1
ATOM 814 O O . ILE A 1 101 ? -0.244 -4.864 5.670 1.00 95.44 101 ILE A O 1
ATOM 818 N N . CYS A 1 102 ? 1.918 -4.353 5.326 1.00 95.56 102 CYS A N 1
ATOM 819 C CA . CYS A 1 102 ? 2.285 -5.625 4.695 1.00 95.56 102 CYS A CA 1
ATOM 820 C C . CYS A 1 102 ? 2.069 -6.840 5.617 1.00 95.56 102 CYS A C 1
ATOM 822 O O . CYS A 1 102 ? 1.795 -7.944 5.136 1.00 95.56 102 CYS A O 1
ATOM 824 N N . SER A 1 103 ? 2.164 -6.654 6.937 1.00 95.75 103 SER A N 1
ATOM 825 C CA . SER A 1 103 ? 1.931 -7.717 7.923 1.00 95.75 103 SER A CA 1
ATOM 826 C C . SER A 1 103 ? 0.445 -8.060 8.119 1.00 95.75 103 SER A C 1
ATOM 828 O O . SER A 1 103 ? 0.108 -9.163 8.554 1.00 95.75 103 SER A O 1
ATOM 830 N N . PHE A 1 104 ? -0.478 -7.166 7.744 1.00 95.12 104 PHE A N 1
ATOM 831 C CA . PHE A 1 104 ? -1.925 -7.351 7.899 1.00 95.12 104 PHE A CA 1
ATOM 832 C C . PHE A 1 104 ? -2.529 -8.238 6.807 1.00 95.12 104 PHE A C 1
ATOM 834 O O . PHE A 1 104 ? -3.419 -7.819 6.074 1.00 95.12 104 PHE A O 1
ATOM 841 N N . GLN A 1 105 ? -2.074 -9.483 6.683 1.00 93.12 105 GLN A N 1
ATOM 842 C CA . GLN A 1 105 ? -2.544 -10.399 5.632 1.00 93.12 105 GLN A CA 1
ATOM 843 C C . GLN A 1 105 ? -3.952 -10.953 5.912 1.00 93.12 105 GLN A C 1
ATOM 845 O O . GLN A 1 105 ? -4.750 -11.129 4.990 1.00 93.12 105 GLN A O 1
ATOM 850 N N . SER A 1 106 ? -4.285 -11.174 7.188 1.00 96.06 106 SER A N 1
ATOM 851 C CA . SER A 1 106 ? -5.582 -11.715 7.614 1.00 96.06 106 SER A CA 1
ATOM 852 C C . SER A 1 106 ? -6.751 -10.766 7.324 1.00 96.06 106 SER A C 1
ATOM 854 O O . SER A 1 106 ? -6.666 -9.558 7.555 1.00 96.06 106 SER A O 1
ATOM 856 N N . LYS A 1 107 ? -7.901 -11.333 6.927 1.00 95.50 107 LYS A N 1
ATOM 857 C CA . LYS A 1 107 ? -9.160 -10.592 6.705 1.00 95.50 107 LYS A CA 1
ATOM 858 C C . LYS A 1 107 ? -9.634 -9.814 7.938 1.00 95.50 107 LYS A C 1
ATOM 860 O O . LYS A 1 107 ? -10.306 -8.799 7.773 1.00 95.50 107 LYS A O 1
ATOM 865 N N . LYS A 1 108 ? -9.235 -10.233 9.148 1.00 94.44 108 LYS A N 1
ATOM 866 C CA . LYS A 1 108 ? -9.508 -9.523 10.414 1.00 94.44 108 LYS A CA 1
ATOM 867 C C . LYS A 1 108 ? -9.089 -8.049 10.369 1.00 94.44 108 LYS A C 1
ATOM 869 O O . LYS A 1 108 ? -9.720 -7.218 11.009 1.00 94.44 108 LYS A O 1
ATOM 874 N N . PHE A 1 109 ? -8.029 -7.734 9.630 1.00 95.81 109 PHE A N 1
ATOM 875 C CA . PHE A 1 109 ? -7.462 -6.390 9.547 1.00 95.81 109 PHE A CA 1
ATOM 876 C C . PHE A 1 109 ? -7.804 -5.678 8.230 1.00 95.81 109 PHE A C 1
ATOM 878 O O . PHE A 1 109 ? -7.171 -4.683 7.899 1.00 95.81 109 PHE A O 1
ATOM 885 N N . SER A 1 110 ? -8.781 -6.168 7.462 1.00 96.12 110 SER A N 1
ATOM 886 C CA . SER A 1 110 ? -9.145 -5.597 6.155 1.00 96.12 110 SER A CA 1
ATOM 887 C C . SER A 1 110 ? -9.579 -4.128 6.238 1.00 96.12 110 SER A C 1
ATOM 889 O O . SER A 1 110 ? -9.075 -3.308 5.468 1.00 96.12 110 SER A O 1
ATOM 891 N N . ASP A 1 111 ? -10.426 -3.781 7.208 1.00 95.69 111 ASP A N 1
ATOM 892 C CA . ASP A 1 111 ? -10.906 -2.409 7.411 1.00 95.69 111 ASP A CA 1
ATOM 893 C C . ASP A 1 111 ? -9.763 -1.444 7.745 1.00 95.69 111 ASP A C 1
ATOM 895 O O . ASP A 1 111 ? -9.613 -0.397 7.112 1.00 95.69 111 ASP A O 1
ATOM 899 N N . ILE A 1 112 ? -8.920 -1.806 8.723 1.00 96.62 112 ILE A N 1
ATOM 900 C CA . ILE A 1 112 ? -7.782 -0.965 9.108 1.00 96.62 112 ILE A CA 1
ATOM 901 C C . ILE A 1 112 ? -6.762 -0.881 7.972 1.00 96.62 112 ILE A C 1
ATOM 903 O O . ILE A 1 112 ? -6.312 0.213 7.655 1.00 96.62 112 ILE A O 1
ATOM 907 N N . ARG A 1 113 ? -6.464 -1.990 7.284 1.00 96.31 113 ARG A N 1
ATOM 908 C CA . ARG A 1 113 ? -5.559 -2.011 6.128 1.00 96.31 113 ARG A CA 1
ATOM 909 C C . ARG A 1 113 ? -6.030 -1.047 5.041 1.00 96.31 113 ARG A C 1
ATOM 911 O O . ARG A 1 113 ? -5.230 -0.254 4.565 1.00 96.31 113 ARG A O 1
ATOM 918 N N . THR A 1 114 ? -7.320 -1.049 4.709 1.00 95.38 114 THR A N 1
ATOM 919 C CA . THR A 1 114 ? -7.899 -0.141 3.702 1.00 95.38 114 THR A CA 1
ATOM 920 C C . THR A 1 114 ? -7.734 1.330 4.095 1.00 95.38 114 THR A C 1
ATOM 922 O O . THR A 1 114 ? -7.322 2.149 3.278 1.00 95.38 114 THR A O 1
ATOM 925 N N . ARG A 1 115 ? -7.977 1.670 5.367 1.00 95.38 115 ARG A N 1
ATOM 926 C CA . ARG A 1 115 ? -7.779 3.039 5.877 1.00 95.38 115 ARG A CA 1
ATOM 927 C C . ARG A 1 115 ? -6.316 3.472 5.846 1.00 95.38 115 ARG A C 1
ATOM 929 O O . ARG A 1 115 ? -6.021 4.608 5.489 1.00 95.38 115 ARG A O 1
ATOM 936 N N . LEU A 1 116 ? -5.405 2.574 6.215 1.00 95.69 116 LEU A N 1
ATOM 937 C CA . LEU A 1 116 ? -3.973 2.865 6.231 1.00 95.69 116 LEU A CA 1
ATOM 938 C C . LEU A 1 116 ? -3.391 3.020 4.826 1.00 95.69 116 LEU A C 1
ATOM 940 O O . LEU A 1 116 ? -2.540 3.881 4.640 1.00 95.69 116 LEU A O 1
ATOM 944 N N . LEU A 1 117 ? -3.883 2.260 3.841 1.00 94.44 117 LEU A N 1
ATOM 945 C CA . LEU A 1 117 ? -3.510 2.446 2.435 1.00 94.44 117 LEU A CA 1
ATOM 946 C C . LEU A 1 117 ? -3.822 3.870 1.963 1.00 94.44 117 LEU A C 1
ATOM 948 O O . LEU A 1 117 ? -2.951 4.528 1.408 1.00 94.44 117 LEU A O 1
ATOM 952 N N . SER A 1 118 ? -5.017 4.382 2.277 1.00 92.69 118 SER A N 1
ATOM 953 C CA . SER A 1 118 ? -5.381 5.764 1.944 1.00 92.69 118 SER A CA 1
ATOM 954 C C . SER A 1 118 ? -4.498 6.799 2.645 1.00 92.69 118 SER A C 1
ATOM 956 O O . SER A 1 118 ? -4.211 7.838 2.059 1.00 92.69 118 SER A O 1
ATOM 958 N N . ARG A 1 119 ? -4.087 6.553 3.897 1.00 92.69 119 ARG A N 1
ATOM 959 C CA . ARG A 1 119 ? -3.207 7.479 4.624 1.00 92.69 119 ARG A CA 1
ATOM 960 C C . ARG A 1 119 ? -1.783 7.472 4.088 1.00 92.69 119 ARG A C 1
ATOM 962 O O . ARG A 1 119 ? -1.170 8.528 4.047 1.00 92.69 119 ARG A O 1
ATOM 969 N N . LEU A 1 120 ? -1.273 6.315 3.673 1.00 90.75 120 LEU A N 1
ATOM 970 C CA . LEU A 1 120 ? 0.080 6.195 3.135 1.00 90.75 120 LEU A CA 1
ATOM 971 C C . LEU A 1 120 ? 0.277 7.057 1.877 1.00 90.75 120 LEU A C 1
ATOM 973 O O . LEU A 1 120 ? 1.356 7.608 1.683 1.00 90.75 120 LEU A O 1
ATOM 977 N N . ASP A 1 121 ? -0.768 7.201 1.058 1.00 85.81 121 ASP A N 1
ATOM 978 C CA . ASP A 1 121 ? -0.734 8.039 -0.147 1.00 85.81 121 ASP A CA 1
ATOM 979 C C . ASP A 1 121 ? -0.869 9.549 0.160 1.00 85.81 121 ASP A C 1
ATOM 981 O O . ASP A 1 121 ? -0.460 10.377 -0.649 1.00 85.81 121 ASP A O 1
ATOM 985 N N . GLN A 1 122 ? -1.440 9.928 1.312 1.00 88.12 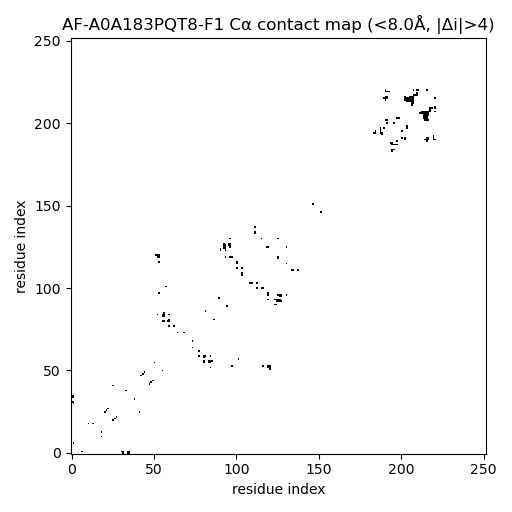122 GLN A N 1
ATOM 986 C CA . GLN A 1 122 ? -1.794 11.323 1.636 1.00 88.12 122 GLN A CA 1
ATOM 987 C C . GLN A 1 122 ? -0.867 11.982 2.661 1.00 88.12 122 GLN A C 1
ATOM 989 O O . GLN A 1 122 ? -0.684 13.198 2.639 1.00 88.12 122 GLN A O 1
ATOM 994 N N . ASP A 1 123 ? -0.318 11.199 3.586 1.00 87.19 123 ASP A N 1
ATOM 995 C CA . ASP A 1 123 ? 0.428 11.694 4.735 1.00 87.19 123 ASP A CA 1
ATOM 996 C C . ASP A 1 123 ? 1.851 11.125 4.724 1.00 87.19 123 ASP A C 1
ATOM 998 O O . ASP A 1 123 ? 2.044 9.981 5.141 1.00 87.19 123 ASP A O 1
ATOM 1002 N N . PRO A 1 124 ? 2.866 11.906 4.306 1.00 83.31 124 PRO A N 1
ATOM 1003 C CA . PRO A 1 124 ? 4.262 11.472 4.293 1.00 83.31 124 PRO A CA 1
ATOM 1004 C C . PRO A 1 124 ? 4.873 11.327 5.699 1.00 83.31 124 PRO A C 1
ATOM 1006 O O . PRO A 1 124 ? 6.006 10.860 5.827 1.00 83.31 124 PRO A O 1
ATOM 1009 N N . LYS A 1 125 ? 4.150 11.687 6.768 1.00 89.25 125 LYS A N 1
ATOM 1010 C CA . LYS A 1 125 ? 4.615 11.628 8.162 1.00 89.25 125 LYS A CA 1
ATOM 1011 C C . LYS A 1 125 ? 3.863 10.607 9.018 1.00 89.25 125 LYS A C 1
ATOM 1013 O O . LYS A 1 125 ? 4.040 10.618 10.230 1.00 89.25 125 LYS A O 1
ATOM 1018 N N . LEU A 1 126 ? 3.083 9.712 8.409 1.00 93.31 126 LEU A N 1
ATOM 1019 C CA . LEU A 1 126 ? 2.372 8.644 9.116 1.00 93.31 126 LEU A CA 1
ATOM 1020 C C . LEU A 1 126 ? 3.299 7.864 10.067 1.00 93.31 126 LEU A C 1
ATOM 1022 O O . LEU A 1 126 ? 4.206 7.161 9.620 1.00 93.31 126 LEU A O 1
ATOM 1026 N N . THR A 1 127 ? 3.034 7.949 11.373 1.00 95.31 127 THR A N 1
ATOM 1027 C CA . THR A 1 127 ? 3.792 7.231 12.408 1.00 95.31 127 THR A CA 1
ATOM 1028 C C . THR A 1 127 ? 3.053 5.991 12.918 1.00 95.31 127 THR A C 1
ATOM 1030 O O . THR A 1 127 ? 1.843 5.831 12.743 1.00 95.31 127 THR A O 1
ATOM 1033 N N . LEU A 1 128 ? 3.757 5.107 13.635 1.00 95.75 128 LEU A N 1
ATOM 1034 C CA . LEU A 1 128 ? 3.125 3.961 14.308 1.00 95.75 128 LEU A CA 1
ATOM 1035 C C . LEU A 1 128 ? 2.087 4.388 15.363 1.00 95.75 128 LEU A C 1
ATOM 1037 O O . LEU A 1 128 ? 1.079 3.703 15.549 1.00 95.75 128 LEU A O 1
ATOM 1041 N N . THR A 1 129 ? 2.302 5.525 16.027 1.00 96.00 129 THR A N 1
ATOM 1042 C CA . THR A 1 129 ? 1.354 6.086 17.001 1.00 96.00 129 THR A CA 1
ATOM 1043 C C . THR A 1 129 ? 0.066 6.542 16.320 1.00 96.00 129 THR A C 1
ATOM 1045 O O . THR A 1 129 ? -1.029 6.294 16.835 1.00 96.00 129 THR A O 1
ATOM 1048 N N . ASP A 1 130 ? 0.170 7.142 15.133 1.00 95.69 130 ASP A N 1
ATOM 1049 C CA . ASP A 1 130 ? -0.995 7.532 14.332 1.00 95.69 130 ASP A CA 1
ATOM 1050 C C . ASP A 1 130 ? -1.789 6.310 13.875 1.00 95.69 130 ASP A C 1
ATOM 1052 O O . ASP A 1 130 ? -3.020 6.320 13.902 1.00 95.69 130 ASP A O 1
ATOM 1056 N N . ILE A 1 131 ? -1.098 5.223 13.520 1.00 96.06 131 ILE A N 1
ATOM 1057 C CA . ILE A 1 131 ? -1.733 3.952 13.156 1.00 96.06 131 ILE A CA 1
ATOM 1058 C C . ILE A 1 131 ? -2.473 3.339 14.350 1.00 96.06 131 ILE A C 1
ATOM 1060 O O . ILE A 1 131 ? -3.614 2.892 14.206 1.00 96.06 131 ILE A O 1
ATOM 1064 N N . ALA A 1 132 ? -1.861 3.333 15.537 1.00 96.38 132 ALA A N 1
ATOM 1065 C CA . ALA A 1 132 ? -2.507 2.843 16.752 1.00 96.38 132 ALA A CA 1
ATOM 1066 C C . ALA A 1 132 ? -3.757 3.674 17.083 1.00 96.38 132 ALA A C 1
ATOM 1068 O O . ALA A 1 132 ? -4.822 3.117 17.367 1.00 96.38 132 ALA A O 1
ATOM 1069 N N . SER A 1 133 ? -3.645 4.999 16.972 1.00 96.56 133 SER A N 1
ATOM 1070 C CA . SER A 1 133 ? -4.759 5.937 17.131 1.00 96.56 133 SER A CA 1
ATOM 1071 C C . SER A 1 133 ? -5.876 5.680 16.115 1.00 96.56 133 SER A C 1
ATOM 1073 O O . SER A 1 133 ? -7.050 5.640 16.485 1.00 96.56 133 SER A O 1
ATOM 1075 N N . GLU A 1 134 ? -5.532 5.431 14.848 1.00 96.12 134 GLU A N 1
ATOM 1076 C CA . GLU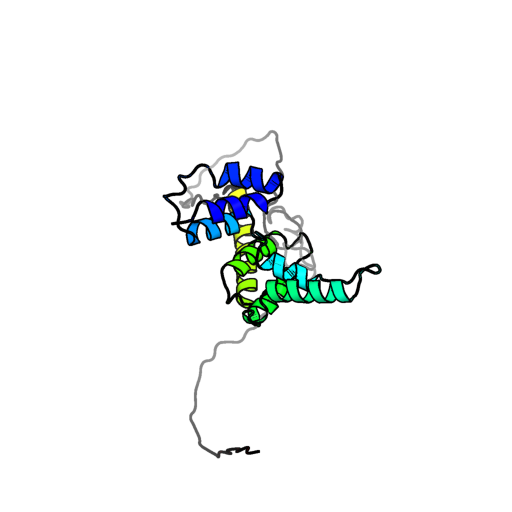 A 1 134 ? -6.502 5.108 13.796 1.00 96.12 134 GLU A CA 1
ATOM 1077 C C . GLU A 1 134 ? -7.224 3.787 14.074 1.00 96.12 134 GLU A C 1
ATOM 1079 O O . GLU A 1 134 ? -8.437 3.697 13.880 1.00 96.12 134 GLU A O 1
ATOM 1084 N N . TYR A 1 135 ? -6.513 2.778 14.580 1.00 96.56 135 TYR A N 1
ATOM 1085 C CA . TYR A 1 135 ? -7.126 1.515 14.979 1.00 96.56 135 TYR A CA 1
ATOM 1086 C C . TYR A 1 135 ? -8.100 1.698 16.149 1.00 96.56 135 TYR A C 1
ATOM 1088 O O . TYR A 1 135 ? -9.221 1.193 16.092 1.00 96.56 135 TYR A O 1
ATOM 1096 N N . GLN A 1 136 ? -7.735 2.471 17.178 1.00 97.06 136 GLN A N 1
ATOM 1097 C CA . GLN A 1 136 ? -8.658 2.798 18.274 1.00 97.06 136 GLN A CA 1
ATOM 1098 C C . GLN A 1 136 ? -9.895 3.543 17.765 1.00 97.06 136 GLN A C 1
ATOM 1100 O O . GLN A 1 136 ? -11.024 3.208 18.130 1.00 97.06 136 GLN A O 1
ATOM 1105 N N . ARG A 1 137 ? -9.699 4.508 16.863 1.00 96.88 137 ARG A N 1
ATOM 1106 C CA . ARG A 1 137 ? -10.790 5.256 16.237 1.00 96.88 137 ARG A CA 1
ATOM 1107 C C . ARG A 1 137 ? -11.714 4.344 15.427 1.00 96.88 137 ARG A C 1
ATOM 1109 O O . ARG A 1 137 ? -12.930 4.469 15.528 1.00 96.88 137 ARG A O 1
ATOM 1116 N N . LEU A 1 138 ? -11.160 3.385 14.683 1.00 96.62 138 LEU A N 1
ATOM 1117 C CA . LEU A 1 138 ? -11.934 2.359 13.982 1.00 96.62 138 LEU A CA 1
ATOM 1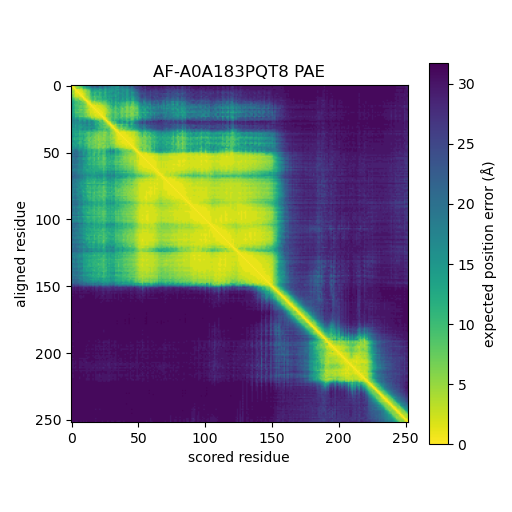118 C C . LEU A 1 138 ? -12.766 1.512 14.956 1.00 96.62 138 LEU A C 1
ATOM 1120 O O . LEU A 1 138 ? -13.944 1.284 14.692 1.00 96.62 138 LEU A O 1
ATOM 1124 N N . MET A 1 139 ? -12.197 1.090 16.089 1.00 95.31 139 MET A N 1
ATOM 1125 C CA . MET A 1 139 ? -12.949 0.348 17.111 1.00 95.31 139 MET A CA 1
ATOM 1126 C C . MET A 1 139 ? -14.098 1.181 17.690 1.00 95.31 139 MET A C 1
ATOM 1128 O O . MET A 1 139 ? -15.179 0.647 17.931 1.00 95.31 139 MET A O 1
ATOM 1132 N N . ASN A 1 140 ? -13.896 2.486 17.893 1.00 96.25 140 ASN A N 1
ATOM 1133 C CA . ASN A 1 140 ? -14.961 3.390 18.331 1.00 96.25 140 ASN A CA 1
ATOM 1134 C C . ASN A 1 140 ? -16.079 3.463 17.286 1.00 96.25 140 ASN A C 1
ATOM 1136 O O . ASN A 1 140 ? -17.224 3.179 17.619 1.00 96.25 140 ASN A O 1
ATOM 1140 N N . PHE A 1 141 ? -15.741 3.679 16.011 1.00 95.31 141 PHE A N 1
ATOM 1141 C CA . PHE A 1 141 ? -16.735 3.697 14.935 1.00 95.31 141 PHE A CA 1
ATOM 1142 C C . PHE A 1 141 ? -17.500 2.382 14.792 1.00 95.31 141 PHE A C 1
ATOM 1144 O O . PHE A 1 141 ? -18.688 2.402 14.482 1.00 95.31 141 PHE A O 1
ATOM 1151 N N . GLN A 1 142 ? -16.857 1.238 15.027 1.00 94.31 142 GLN A N 1
ATOM 1152 C CA . GLN A 1 142 ? -17.551 -0.048 15.037 1.00 94.31 142 GLN A CA 1
ATOM 1153 C C . GLN A 1 142 ? -18.582 -0.112 16.174 1.00 94.31 142 GLN A C 1
ATOM 1155 O O . GLN A 1 142 ? -19.713 -0.530 15.935 1.00 94.31 142 GLN A O 1
ATOM 1160 N N . ARG A 1 143 ? -18.246 0.361 17.385 1.00 94.25 143 ARG A N 1
ATOM 1161 C CA . ARG A 1 143 ? -19.213 0.449 18.496 1.00 94.25 143 ARG A CA 1
ATOM 1162 C C . ARG A 1 143 ? -20.358 1.408 18.170 1.00 94.25 143 ARG A C 1
ATOM 1164 O O . ARG A 1 143 ? -21.515 1.022 18.319 1.00 94.25 143 ARG A O 1
ATOM 1171 N N . ASP A 1 144 ? -20.056 2.592 17.651 1.00 94.88 144 ASP A N 1
ATOM 1172 C CA . ASP A 1 144 ? -21.066 3.596 17.294 1.00 94.88 144 ASP A CA 1
ATOM 1173 C C . ASP A 1 144 ? -21.998 3.078 16.192 1.00 94.88 144 ASP A C 1
ATOM 1175 O O . ASP A 1 144 ? -23.217 3.208 16.283 1.00 94.88 144 ASP A O 1
ATOM 1179 N N . THR A 1 145 ? -21.445 2.382 15.195 1.00 94.44 145 THR A N 1
ATOM 1180 C CA . THR A 1 145 ? -22.224 1.719 14.140 1.00 94.44 145 THR A CA 1
ATOM 1181 C C . THR A 1 145 ? -23.180 0.691 14.740 1.00 94.44 145 THR A C 1
ATOM 1183 O O . THR A 1 145 ? -24.360 0.687 14.398 1.00 94.44 145 THR A O 1
ATOM 1186 N N . THR A 1 146 ? -22.720 -0.135 15.689 1.00 93.31 146 THR A N 1
ATOM 1187 C CA . THR A 1 146 ? -23.609 -1.096 16.363 1.00 93.31 146 THR A CA 1
ATOM 1188 C C . THR A 1 146 ? -24.684 -0.421 17.215 1.00 93.31 146 THR A C 1
ATOM 1190 O O . THR A 1 146 ? -25.794 -0.940 17.297 1.00 93.31 146 THR A O 1
ATOM 1193 N N . MET A 1 147 ? -24.391 0.731 17.827 1.00 93.06 147 MET A N 1
ATOM 1194 C CA . MET A 1 147 ? -25.368 1.519 18.586 1.00 93.06 147 MET A CA 1
ATOM 1195 C C . MET A 1 147 ? -26.468 2.058 17.665 1.00 93.06 147 MET A C 1
ATOM 1197 O O . MET A 1 147 ? -27.650 1.879 17.954 1.00 93.06 147 MET A O 1
ATOM 1201 N N . VAL A 1 148 ? -26.089 2.668 16.539 1.00 91.81 148 VAL A N 1
ATOM 1202 C CA . VAL A 1 148 ? -27.034 3.211 15.550 1.00 91.81 148 VAL A CA 1
ATOM 1203 C C . VAL A 1 148 ? -27.870 2.093 14.925 1.00 91.81 148 VAL A C 1
ATOM 1205 O O . VAL A 1 148 ? -29.089 2.213 14.836 1.00 91.81 148 VAL A O 1
ATOM 1208 N N . GLN A 1 149 ? -27.247 0.965 14.571 1.00 89.12 149 GLN A N 1
ATOM 1209 C CA . GLN A 1 149 ? -27.939 -0.203 14.011 1.00 89.12 149 GLN A CA 1
ATOM 1210 C C . GLN A 1 149 ? -28.921 -0.856 14.992 1.00 89.12 149 GLN A C 1
ATOM 1212 O O . GLN A 1 149 ? -29.907 -1.449 14.564 1.00 89.12 149 GLN A O 1
ATOM 1217 N N . ARG A 1 150 ? -28.682 -0.743 16.304 1.00 83.81 150 ARG A N 1
ATOM 1218 C CA . ARG A 1 150 ? -29.615 -1.204 17.345 1.00 83.81 150 ARG A CA 1
ATOM 1219 C C . ARG A 1 150 ? -30.803 -0.260 17.564 1.00 83.81 150 ARG A C 1
ATOM 1221 O O . ARG A 1 150 ? -31.694 -0.602 18.336 1.00 83.81 150 ARG A O 1
ATOM 1228 N N . GLY A 1 151 ? -30.845 0.893 16.894 1.00 67.19 151 GLY A N 1
ATOM 1229 C CA . GLY A 1 151 ? -32.056 1.706 16.765 1.00 67.19 151 GLY A CA 1
ATOM 1230 C C . GLY A 1 151 ? -32.615 2.277 18.071 1.00 67.19 151 GLY A C 1
ATOM 1231 O O . GLY A 1 151 ? -33.825 2.429 18.179 1.00 67.19 151 GLY A O 1
ATOM 1232 N N . GLY A 1 152 ? -31.780 2.568 19.077 1.00 62.78 152 GLY A N 1
ATOM 1233 C CA . GLY A 1 152 ? -32.228 3.277 20.287 1.00 62.78 152 GLY A CA 1
ATOM 1234 C C . GLY A 1 152 ? -33.364 2.599 21.072 1.00 62.78 152 GLY A C 1
ATOM 1235 O O . GLY A 1 152 ? -34.079 3.282 21.804 1.00 62.78 152 GLY A O 1
ATOM 1236 N N . LEU A 1 153 ? -33.529 1.277 20.950 1.00 56.84 153 LEU A N 1
ATOM 1237 C CA . LEU A 1 153 ? -34.573 0.496 21.635 1.00 56.84 153 LEU A CA 1
ATOM 1238 C C . LEU A 1 153 ? -34.458 0.489 23.176 1.00 56.84 153 LEU A C 1
ATOM 1240 O O . LEU A 1 153 ? -35.353 -0.017 23.844 1.00 56.84 153 LEU A O 1
ATOM 1244 N N . ASP A 1 154 ? -33.415 1.108 23.740 1.00 54.56 154 ASP A N 1
ATOM 1245 C CA . ASP A 1 154 ? -33.190 1.239 25.185 1.00 54.56 154 ASP A CA 1
ATOM 1246 C C . ASP A 1 154 ? -33.562 2.630 25.759 1.00 54.56 154 ASP A C 1
ATOM 1248 O O . ASP A 1 154 ? -33.141 2.973 26.863 1.00 54.56 154 ASP A O 1
ATOM 1252 N N . ARG A 1 155 ? -34.384 3.458 25.085 1.00 51.38 155 ARG A N 1
ATOM 1253 C CA . ARG A 1 155 ? -35.009 4.632 25.747 1.00 51.38 155 ARG A CA 1
ATOM 1254 C C . ARG A 1 155 ? -36.196 4.199 26.614 1.00 51.38 155 ARG A C 1
ATOM 1256 O O . ARG A 1 155 ? -37.347 4.458 26.281 1.00 51.38 155 ARG A O 1
ATOM 1263 N N . THR A 1 156 ? -35.912 3.606 27.772 1.00 51.41 156 THR A N 1
ATOM 1264 C CA . THR A 1 156 ? -36.871 3.578 28.893 1.00 51.41 156 THR A CA 1
ATOM 1265 C C . THR A 1 156 ? -36.402 4.531 29.989 1.00 51.41 156 THR A C 1
ATOM 1267 O O . THR A 1 156 ? -36.111 4.126 31.106 1.00 51.41 156 THR A O 1
ATOM 1270 N N . GLU A 1 157 ? -36.313 5.819 29.670 1.00 48.28 157 GLU A N 1
ATOM 1271 C CA . GLU A 1 157 ? -36.234 6.869 30.686 1.00 48.28 157 GLU A CA 1
ATOM 1272 C C . GLU A 1 157 ? -37.486 7.737 30.581 1.00 48.28 157 GLU A C 1
ATOM 1274 O O . GLU A 1 157 ? -37.489 8.814 29.987 1.00 48.28 157 GLU A O 1
ATOM 1279 N N . VAL A 1 158 ? -38.583 7.230 31.149 1.00 40.66 158 VAL A N 1
ATOM 1280 C CA . VAL A 1 158 ? -39.670 8.079 31.640 1.00 40.66 158 VAL A CA 1
ATOM 1281 C C . VAL A 1 158 ? -39.428 8.235 33.133 1.00 40.66 158 VAL A C 1
ATOM 1283 O O . VAL A 1 158 ? -39.614 7.303 33.914 1.00 40.66 158 VAL A O 1
ATOM 1286 N N . HIS A 1 159 ? -38.952 9.414 33.519 1.00 41.00 159 HIS A N 1
ATOM 1287 C CA . HIS A 1 159 ? -38.811 9.821 34.908 1.00 41.00 159 HIS A CA 1
ATOM 1288 C C . HIS A 1 159 ? -40.221 9.979 35.502 1.00 41.00 159 HIS A C 1
ATOM 1290 O O . HIS A 1 159 ? -40.853 11.022 35.358 1.00 41.00 159 HIS A O 1
ATOM 1296 N N . VAL A 1 160 ? -40.759 8.924 36.120 1.00 38.16 160 VAL A N 1
ATOM 1297 C CA . VAL A 1 160 ? -41.981 9.034 36.925 1.00 38.16 160 VAL A CA 1
ATOM 1298 C C . VAL A 1 160 ? -41.601 9.699 38.244 1.00 38.16 160 VAL A C 1
ATOM 1300 O O . VAL A 1 160 ? -40.951 9.095 39.098 1.00 38.16 160 VAL A O 1
ATOM 1303 N N . VAL A 1 161 ? -42.009 10.958 38.394 1.00 39.75 161 VAL A N 1
ATOM 1304 C CA . VAL A 1 161 ? -42.034 11.671 39.673 1.00 39.75 161 VAL A CA 1
ATOM 1305 C C . VAL A 1 161 ? -42.950 10.889 40.617 1.00 39.75 161 VAL A C 1
ATOM 1307 O O . VAL A 1 161 ? -44.154 10.795 40.389 1.00 39.75 161 VAL A O 1
ATOM 1310 N N . GLN A 1 162 ? -42.381 10.281 41.658 1.00 39.75 162 GLN A N 1
ATOM 1311 C CA . GLN A 1 162 ? -43.151 9.623 42.712 1.00 39.75 162 GLN A CA 1
ATOM 1312 C C . GLN A 1 162 ? -43.868 10.692 43.550 1.00 39.75 162 GLN A C 1
ATOM 1314 O O . GLN A 1 162 ? -43.224 11.418 44.306 1.00 39.75 162 GLN A O 1
ATOM 1319 N N . GLN A 1 163 ? -45.194 10.784 43.436 1.00 42.06 163 GLN A N 1
ATOM 1320 C CA . GLN A 1 163 ? -46.030 11.348 44.500 1.00 42.06 163 GLN A CA 1
ATOM 1321 C C . GLN A 1 163 ? -46.270 10.278 45.587 1.00 42.06 163 GLN A C 1
ATOM 1323 O O . GLN A 1 163 ? -46.380 9.094 45.256 1.00 42.06 163 GLN A O 1
ATOM 1328 N N . PRO A 1 164 ? -46.329 10.658 46.878 1.00 41.06 164 PRO A N 1
ATOM 1329 C CA . PRO A 1 164 ? -46.527 9.720 47.982 1.00 41.06 164 PRO A CA 1
ATOM 1330 C C . PRO A 1 164 ? -47.981 9.196 48.079 1.00 41.06 164 PRO A C 1
ATOM 1332 O O . PRO A 1 164 ? -48.895 9.818 47.538 1.00 41.06 164 PRO A O 1
ATOM 1335 N N . PRO A 1 165 ? -48.203 8.044 48.748 1.00 42.72 165 PRO A N 1
ATOM 1336 C CA . PRO A 1 165 ? -49.419 7.239 48.615 1.00 42.72 165 PRO A CA 1
ATOM 1337 C C . PRO A 1 165 ? -50.533 7.633 49.598 1.00 42.72 165 PRO A C 1
ATOM 1339 O O . PRO A 1 165 ? -50.267 7.842 50.780 1.00 42.72 165 PRO A O 1
ATOM 1342 N N . ASN A 1 166 ? -51.787 7.607 49.132 1.00 32.72 166 ASN A N 1
ATOM 1343 C CA . ASN A 1 166 ? -52.974 7.495 49.988 1.00 32.72 166 ASN A CA 1
ATOM 1344 C C . ASN A 1 166 ? -53.496 6.040 49.974 1.00 32.72 166 ASN A C 1
ATOM 1346 O O . ASN A 1 166 ? -53.520 5.426 48.904 1.00 32.72 166 ASN A O 1
ATOM 1350 N N . PRO A 1 167 ? -53.909 5.474 51.123 1.00 45.78 167 PRO A N 1
ATOM 1351 C CA . PRO A 1 167 ? -54.420 4.109 51.220 1.00 45.78 167 PRO A CA 1
ATOM 1352 C C . PRO A 1 167 ? -55.950 4.086 51.097 1.00 45.78 167 PRO A C 1
ATOM 1354 O O . PRO A 1 167 ? -56.592 4.878 51.764 1.00 45.78 167 PRO A O 1
ATOM 1357 N N . HIS A 1 168 ? -56.529 3.178 50.303 1.00 34.28 168 HIS A N 1
ATOM 1358 C CA . HIS A 1 168 ? -57.779 2.467 50.632 1.00 34.28 168 HIS A CA 1
ATOM 1359 C C . HIS A 1 168 ? -58.023 1.294 49.653 1.00 34.28 168 HIS A C 1
ATOM 1361 O O . HIS A 1 168 ? -58.071 1.462 48.439 1.00 34.28 168 HIS A O 1
ATOM 1367 N N . GLU A 1 169 ? -58.069 0.101 50.252 1.00 31.77 169 GLU A N 1
ATOM 1368 C CA . GLU A 1 169 ? -58.803 -1.142 49.945 1.00 31.77 169 GLU A CA 1
ATOM 1369 C C . GLU A 1 169 ? -59.368 -1.436 48.538 1.00 31.77 169 GLU A C 1
ATOM 1371 O O . GLU A 1 169 ? -60.289 -0.776 48.068 1.00 31.77 169 GLU A O 1
ATOM 1376 N N . SER A 1 170 ? -58.977 -2.592 47.975 1.00 3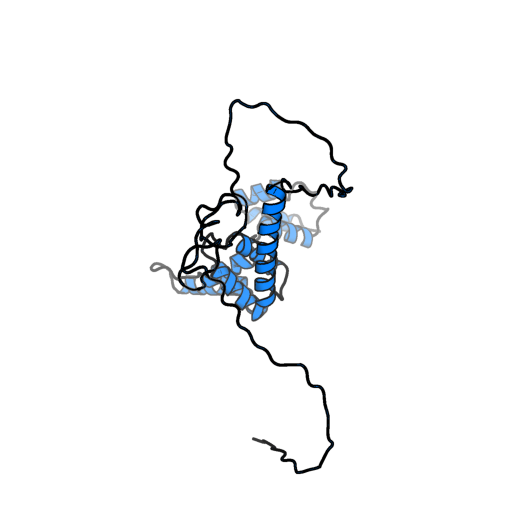3.38 170 SER A N 1
ATOM 1377 C CA . SER A 1 170 ? -59.805 -3.827 47.867 1.00 33.38 170 SER A CA 1
ATOM 1378 C C . SER A 1 170 ? -59.298 -4.740 46.733 1.00 33.38 170 SER A C 1
ATOM 1380 O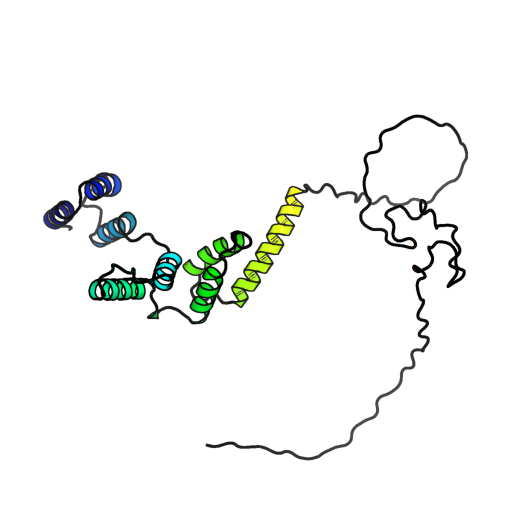 O . SER A 1 170 ? -59.087 -4.299 45.609 1.00 33.38 170 SER A O 1
ATOM 1382 N N . ALA A 1 171 ? -59.111 -6.030 47.022 1.00 32.59 171 ALA A N 1
ATOM 1383 C CA . ALA A 1 171 ? -58.873 -7.110 46.044 1.00 32.59 171 ALA A CA 1
ATOM 1384 C C . ALA A 1 171 ? -60.207 -7.858 45.759 1.00 32.59 171 ALA A C 1
ATOM 1386 O O . ALA A 1 171 ? -61.207 -7.465 46.361 1.00 32.59 171 ALA A O 1
ATOM 1387 N N . PRO A 1 172 ? -60.282 -8.994 45.016 1.00 47.94 172 PRO A N 1
ATOM 1388 C CA . PRO A 1 172 ? -59.373 -9.622 44.034 1.00 47.94 172 PRO A CA 1
ATOM 1389 C C . PRO A 1 172 ? -60.091 -10.121 42.741 1.00 47.94 172 PRO A C 1
ATOM 1391 O O . PRO A 1 172 ? -61.272 -10.429 42.779 1.00 47.94 172 PRO A O 1
ATOM 1394 N N . THR A 1 173 ? -59.367 -10.373 41.636 1.00 31.20 173 THR A N 1
ATOM 1395 C CA . THR A 1 173 ? -59.703 -11.486 40.702 1.00 31.20 173 THR A CA 1
ATOM 1396 C C . THR A 1 173 ? -58.540 -11.825 39.756 1.00 31.20 173 THR A C 1
ATOM 1398 O O . THR A 1 173 ? -57.949 -10.948 39.134 1.00 31.20 173 THR A O 1
ATOM 1401 N N . THR A 1 174 ? -58.227 -13.114 39.635 1.00 33.12 174 THR A N 1
ATOM 1402 C CA . THR A 1 174 ? -57.431 -13.772 38.573 1.00 33.12 174 THR A CA 1
ATOM 1403 C C . THR A 1 174 ? -58.343 -14.816 37.888 1.00 33.12 174 THR A C 1
ATOM 1405 O O . THR A 1 174 ? -59.461 -14.989 38.380 1.00 33.12 174 THR A O 1
ATOM 1408 N N . PRO A 1 175 ? -57.941 -15.595 36.851 1.00 47.41 175 PRO A N 1
ATOM 1409 C CA . PRO A 1 175 ? -56.736 -15.582 35.996 1.00 47.41 175 PRO A CA 1
ATOM 1410 C C . PRO A 1 175 ? -57.052 -15.675 34.474 1.00 47.41 175 PRO A C 1
ATOM 1412 O O . PRO A 1 175 ? -58.171 -15.987 34.094 1.00 47.41 175 PRO A O 1
ATOM 1415 N N . SER A 1 176 ? -56.052 -15.509 33.591 1.00 27.05 176 SER A N 1
ATOM 1416 C CA . SER A 1 176 ? -55.779 -16.440 32.464 1.00 27.05 176 SER A CA 1
ATOM 1417 C C . SER A 1 176 ? -54.705 -15.906 31.498 1.00 27.05 176 SER A C 1
ATOM 1419 O O . SER A 1 176 ? -54.797 -14.778 31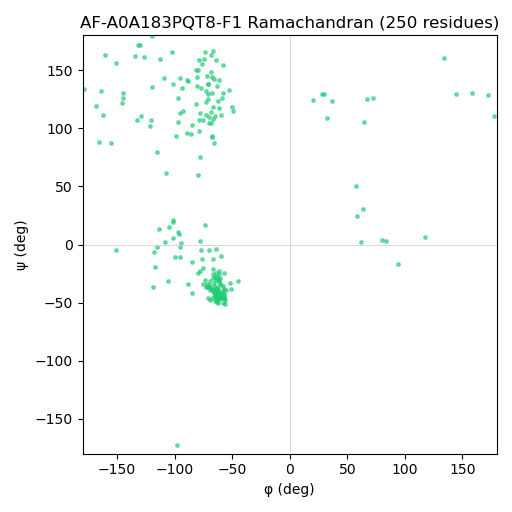.032 1.00 27.05 176 SER A O 1
ATOM 1421 N N . SER A 1 177 ? -53.709 -16.769 31.240 1.00 29.09 177 SER A N 1
ATOM 1422 C CA . SER A 1 177 ? -52.992 -17.051 29.976 1.00 29.09 177 SER A CA 1
ATOM 1423 C C . SER A 1 177 ? -52.707 -15.886 29.007 1.00 29.09 177 SER A C 1
ATOM 1425 O O . SER A 1 177 ? -53.615 -15.248 28.507 1.00 29.09 177 SER A O 1
ATOM 1427 N N . GLY A 1 178 ? -51.486 -15.568 28.585 1.00 28.16 178 GLY A N 1
ATOM 1428 C CA . GLY A 1 178 ? -50.252 -16.335 28.504 1.00 28.16 178 GLY A CA 1
ATOM 1429 C C . GLY A 1 178 ? -49.512 -15.883 27.237 1.00 28.16 178 GLY A C 1
ATOM 1430 O O . GLY A 1 178 ? -50.119 -15.814 26.179 1.00 28.16 178 GLY A O 1
ATOM 1431 N N . GLN A 1 179 ? -48.228 -15.537 27.351 1.00 34.97 179 GLN A N 1
ATOM 1432 C CA . GLN A 1 179 ? -47.167 -15.795 26.362 1.00 34.97 179 GLN A CA 1
ATOM 1433 C C . GLN A 1 179 ? -45.863 -15.175 26.870 1.00 34.97 179 GLN A C 1
ATOM 1435 O O . GLN A 1 179 ? -45.696 -13.966 27.001 1.00 34.97 179 GLN A O 1
ATOM 1440 N N . GLN A 1 180 ? -44.949 -16.071 27.226 1.00 37.59 180 GLN A N 1
ATOM 1441 C CA . GLN A 1 180 ? -43.616 -15.775 27.719 1.00 37.59 180 GLN A CA 1
ATOM 1442 C C . GLN A 1 180 ? -42.703 -15.420 26.540 1.00 37.59 180 GLN A C 1
ATOM 1444 O O . GLN A 1 180 ? -42.259 -16.307 25.814 1.00 37.59 180 GLN A O 1
ATOM 1449 N N . ALA A 1 181 ? -42.354 -14.145 26.394 1.00 33.16 181 ALA A N 1
ATOM 1450 C CA . ALA A 1 181 ? -41.152 -13.750 25.670 1.00 33.16 181 ALA A CA 1
ATOM 1451 C C . ALA A 1 181 ? -40.010 -13.617 26.687 1.00 33.16 181 ALA A C 1
ATOM 1453 O O . ALA A 1 181 ? -40.061 -12.798 27.604 1.00 33.16 181 ALA A O 1
ATOM 1454 N N . LYS A 1 182 ? -39.000 -14.483 26.555 1.00 44.72 182 LYS A N 1
ATOM 1455 C CA . LYS A 1 182 ? -37.804 -14.539 27.405 1.00 44.72 182 LYS A CA 1
ATOM 1456 C C . LYS A 1 182 ? -36.965 -13.269 27.233 1.00 44.72 182 LYS A C 1
ATOM 1458 O O . LYS A 1 182 ? -36.028 -13.243 26.441 1.00 44.72 182 LYS A O 1
ATOM 1463 N N . THR A 1 183 ? -37.263 -12.232 28.003 1.00 40.19 183 THR A N 1
ATOM 1464 C CA . THR A 1 183 ? -36.338 -11.123 28.236 1.00 40.19 183 THR A CA 1
ATOM 1465 C C . THR A 1 183 ? -35.408 -11.514 29.381 1.00 40.19 183 THR A C 1
ATOM 1467 O O . THR A 1 183 ? -35.785 -11.528 30.550 1.00 40.19 183 THR A O 1
ATOM 1470 N N . ASN A 1 184 ? -34.177 -11.902 29.041 1.00 49.34 184 ASN A N 1
ATOM 1471 C CA . ASN A 1 184 ? -33.093 -11.994 30.019 1.00 49.34 184 ASN A CA 1
ATOM 1472 C C . ASN A 1 184 ? -32.771 -10.570 30.507 1.00 49.34 184 ASN A C 1
ATOM 1474 O O . ASN A 1 184 ? -32.336 -9.760 29.686 1.00 49.34 184 ASN A O 1
ATOM 1478 N N . PRO A 1 185 ? -32.923 -10.241 31.803 1.00 42.88 185 PRO A N 1
ATOM 1479 C CA . PRO A 1 185 ? -32.497 -8.945 32.307 1.00 42.88 185 PRO A CA 1
ATOM 1480 C C . PRO A 1 185 ? -30.967 -8.903 32.365 1.00 42.88 185 PRO A C 1
ATOM 1482 O O . PRO A 1 185 ? -30.324 -9.727 33.025 1.00 42.88 185 PRO A O 1
ATOM 1485 N N . LEU A 1 186 ? -30.384 -7.929 31.667 1.00 42.34 186 LEU A N 1
ATOM 1486 C CA . LEU A 1 186 ? -28.979 -7.565 31.789 1.00 42.34 186 LEU A CA 1
ATOM 1487 C C . LEU A 1 186 ? -28.704 -7.098 33.229 1.00 42.34 186 LEU A C 1
ATOM 1489 O O . LEU A 1 186 ? -29.253 -6.111 33.700 1.00 42.34 186 LEU A O 1
ATOM 1493 N N . ALA A 1 187 ? -27.825 -7.851 33.890 1.00 46.00 187 ALA A N 1
ATOM 1494 C CA . ALA A 1 187 ? -27.205 -7.623 35.194 1.00 46.00 187 ALA A CA 1
ATOM 1495 C C . ALA A 1 187 ? -28.118 -7.605 36.437 1.00 46.00 187 ALA A C 1
ATOM 1497 O O . ALA A 1 187 ? -28.697 -6.588 36.791 1.00 46.00 187 ALA A O 1
ATOM 1498 N N . GLN A 1 188 ? -28.065 -8.687 37.228 1.00 42.06 188 GLN A N 1
ATOM 1499 C CA . GLN A 1 188 ? -28.157 -8.609 38.695 1.00 42.06 188 GLN A CA 1
ATOM 1500 C C . GLN A 1 188 ? -27.470 -9.824 39.343 1.00 42.06 188 GLN A C 1
ATOM 1502 O O . GLN A 1 188 ? -28.073 -10.854 39.631 1.00 42.06 188 GLN A O 1
ATOM 1507 N N . ARG A 1 189 ? -26.154 -9.713 39.570 1.00 54.47 189 ARG A N 1
ATOM 1508 C CA . ARG A 1 189 ? -25.394 -10.690 40.363 1.00 54.47 189 ARG A CA 1
ATOM 1509 C C . ARG A 1 189 ? -25.473 -10.350 41.838 1.00 54.47 189 ARG A C 1
ATOM 1511 O O . ARG A 1 189 ? -24.593 -9.636 42.293 1.00 54.47 189 ARG A O 1
ATOM 1518 N N . TRP A 1 190 ? -26.398 -10.953 42.584 1.00 53.62 190 TRP A N 1
ATOM 1519 C CA . TRP A 1 190 ? -26.219 -11.146 44.026 1.00 53.62 190 TRP A CA 1
ATOM 1520 C C . TRP A 1 190 ? -26.822 -12.479 44.507 1.00 53.62 190 TRP A C 1
ATOM 1522 O O . TRP A 1 190 ? -27.992 -12.772 44.295 1.00 53.62 190 TRP A O 1
ATOM 1532 N N . HIS A 1 191 ? -25.967 -13.264 45.180 1.00 59.50 191 HIS A N 1
ATOM 1533 C CA . HIS A 1 191 ? -26.274 -14.315 46.162 1.00 59.50 191 HIS A CA 1
ATOM 1534 C C . HIS A 1 191 ? -26.643 -15.762 45.761 1.00 59.50 191 HIS A C 1
ATOM 1536 O O . HIS A 1 191 ? -26.821 -16.588 46.656 1.00 59.50 191 HIS A O 1
ATOM 1542 N N . CYS A 1 192 ? -26.644 -16.159 44.487 1.00 68.19 192 CYS A N 1
ATOM 1543 C CA . CYS A 1 192 ? -26.740 -17.596 44.135 1.00 68.19 192 CYS A CA 1
ATOM 1544 C C . CYS A 1 192 ? -26.059 -18.013 42.819 1.00 68.19 192 CYS A C 1
ATOM 1546 O O . CYS A 1 192 ? -26.015 -19.203 42.512 1.00 68.19 192 CYS A O 1
ATOM 1548 N N . GLY A 1 193 ? -25.517 -17.059 42.052 1.00 66.56 193 GLY A N 1
ATOM 1549 C CA . GLY A 1 193 ? -24.801 -17.326 40.800 1.00 66.56 193 GLY A CA 1
ATOM 1550 C C . GLY A 1 193 ? -25.681 -17.579 39.567 1.00 66.56 193 GLY A C 1
ATOM 1551 O O . GLY A 1 193 ? -25.128 -17.848 38.507 1.00 66.56 193 GLY A O 1
ATOM 1552 N N . ALA A 1 194 ? -27.010 -17.474 39.676 1.00 68.19 194 ALA A N 1
ATOM 1553 C CA . ALA A 1 194 ? -27.949 -17.691 38.572 1.00 68.19 194 ALA A CA 1
ATOM 1554 C C . ALA A 1 194 ? -28.675 -16.400 38.144 1.00 68.19 194 ALA A C 1
ATOM 1556 O O . ALA A 1 194 ? -28.751 -15.437 38.905 1.00 68.19 194 ALA A O 1
ATOM 1557 N N . TRP A 1 195 ? -29.208 -16.401 36.918 1.00 71.69 195 TRP A N 1
ATOM 1558 C CA . TRP A 1 195 ? -29.893 -15.267 36.290 1.00 71.69 195 TRP A CA 1
ATOM 1559 C C . TRP A 1 195 ? -31.392 -15.282 36.608 1.00 71.69 195 TRP A C 1
ATOM 1561 O O . TRP A 1 195 ? -32.167 -15.983 35.965 1.00 71.69 195 TRP A O 1
ATOM 1571 N N . HIS A 1 196 ? -31.799 -14.536 37.631 1.00 71.75 196 HIS A N 1
ATOM 1572 C CA . HIS A 1 196 ? -33.199 -14.281 37.976 1.00 71.75 196 HIS A CA 1
ATOM 1573 C C . HIS A 1 196 ? -33.298 -13.036 38.863 1.00 71.75 196 HIS A C 1
ATOM 1575 O O . HIS A 1 196 ? -32.319 -12.623 39.483 1.00 71.75 196 HIS A O 1
ATOM 1581 N N . PHE A 1 197 ? -34.495 -12.462 38.978 1.00 67.56 197 PHE A N 1
ATOM 1582 C CA . PHE A 1 197 ? -34.755 -11.390 39.939 1.00 67.56 197 PHE A CA 1
ATOM 1583 C C . PHE A 1 197 ? -34.537 -11.874 41.378 1.00 67.56 197 PHE A C 1
ATOM 1585 O O . PHE A 1 197 ? -34.955 -12.976 41.725 1.00 67.56 197 PHE A O 1
ATOM 1592 N N . VAL A 1 198 ? -33.968 -11.030 42.248 1.00 64.44 198 VAL A N 1
ATOM 1593 C CA . VAL A 1 198 ? -33.671 -11.365 43.661 1.00 64.44 198 VAL A CA 1
ATOM 1594 C C . VAL A 1 198 ? -34.889 -11.944 44.400 1.00 64.44 198 VAL A C 1
ATOM 1596 O O . VAL A 1 198 ? -34.766 -12.901 45.162 1.00 64.44 198 VAL A O 1
ATOM 1599 N N . ARG A 1 199 ? -36.091 -11.421 44.124 1.00 67.38 199 ARG A N 1
ATOM 1600 C CA . ARG A 1 199 ? -37.364 -11.901 44.703 1.00 67.38 199 ARG A CA 1
ATOM 1601 C C . ARG A 1 199 ? -37.704 -13.347 44.310 1.00 67.38 199 ARG A C 1
ATOM 1603 O O . ARG A 1 199 ? -38.359 -14.064 45.074 1.00 67.38 199 ARG A O 1
ATOM 1610 N N . SER A 1 200 ? -37.225 -13.766 43.146 1.00 68.62 200 SER A N 1
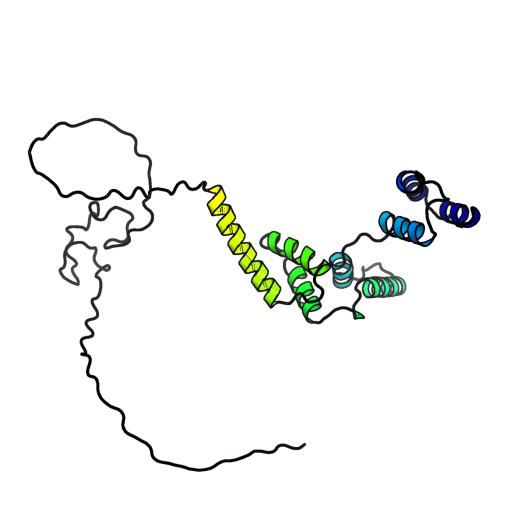ATOM 1611 C CA . SER A 1 200 ? -37.417 -15.088 42.548 1.00 68.62 200 SER A CA 1
ATOM 1612 C C . SER A 1 200 ? -36.247 -16.033 42.827 1.00 68.62 200 SER A C 1
ATOM 1614 O O . SER A 1 200 ? -36.195 -17.124 42.267 1.00 68.62 200 SER A O 1
ATOM 1616 N N . CYS A 1 201 ? -35.306 -15.648 43.697 1.00 80.19 201 CYS A N 1
ATOM 1617 C CA . CYS A 1 201 ? -34.183 -16.503 44.047 1.00 80.19 201 CYS A CA 1
ATOM 1618 C C . CYS A 1 201 ? -34.628 -17.691 44.911 1.00 80.19 201 CYS A C 1
ATOM 1620 O O . CYS A 1 201 ? -35.167 -17.469 46.000 1.00 80.19 201 CYS A O 1
ATOM 1622 N N . PRO A 1 202 ? -34.325 -18.947 44.519 1.00 77.12 202 PRO A N 1
ATOM 1623 C CA . PRO A 1 202 ? -34.614 -20.117 45.353 1.00 77.12 202 PRO A CA 1
ATOM 1624 C C . PRO A 1 202 ? -33.880 -20.076 46.701 1.00 77.12 202 PRO A C 1
ATOM 1626 O O . PRO A 1 202 ? -34.300 -20.691 47.671 1.00 77.12 202 PRO A O 1
ATOM 1629 N N . HIS A 1 203 ? -32.778 -19.323 46.775 1.00 76.88 203 HIS A N 1
ATOM 1630 C CA . HIS A 1 203 ? -31.922 -19.228 47.957 1.00 76.88 203 HIS A CA 1
ATOM 1631 C C . HIS A 1 203 ? -32.244 -17.994 48.818 1.00 76.88 203 HIS A C 1
ATOM 1633 O O . HIS A 1 203 ? -31.508 -17.698 49.756 1.00 76.88 203 HIS A O 1
ATOM 1639 N N . LYS A 1 204 ? -33.353 -17.286 48.552 1.00 75.94 204 LYS A N 1
ATOM 1640 C CA . LYS A 1 204 ? -33.771 -16.103 49.328 1.00 75.94 204 LYS A CA 1
ATOM 1641 C C . LYS A 1 204 ? -34.057 -16.399 50.807 1.00 75.94 204 LYS A C 1
ATOM 1643 O O . LYS A 1 204 ? -33.936 -15.510 51.638 1.00 75.94 204 LYS A O 1
ATOM 1648 N N . GLN A 1 205 ? -34.406 -17.644 51.134 1.00 76.69 205 GLN A N 1
ATOM 1649 C CA . GLN A 1 205 ? -34.605 -18.130 52.507 1.00 76.69 205 GLN A CA 1
ATOM 1650 C C . GLN A 1 205 ? -33.480 -19.073 52.972 1.00 76.69 205 GLN A C 1
ATOM 1652 O O . GLN A 1 205 ? -33.508 -19.572 54.093 1.00 76.69 205 GLN A O 1
ATOM 1657 N N . HIS A 1 206 ? -32.460 -19.307 52.140 1.00 83.06 206 HIS A N 1
ATOM 1658 C CA . HIS A 1 206 ? -31.339 -20.168 52.505 1.00 83.06 206 HIS A CA 1
ATOM 1659 C C . HIS A 1 206 ? -30.441 -19.471 53.532 1.00 83.06 206 HIS A C 1
ATOM 1661 O O . HIS A 1 206 ? -30.046 -18.319 53.335 1.00 83.06 206 HIS A O 1
ATOM 1667 N N . ARG A 1 207 ? -30.082 -20.181 54.606 1.00 83.81 207 ARG A N 1
ATOM 1668 C CA . ARG A 1 207 ? -29.182 -19.704 55.663 1.00 83.81 207 ARG A CA 1
ATOM 1669 C C . ARG A 1 207 ? -27.746 -20.174 55.380 1.00 83.81 207 ARG A C 1
ATOM 1671 O O . ARG A 1 207 ? -27.491 -21.372 55.445 1.00 83.81 207 ARG A O 1
ATOM 1678 N N . CYS A 1 208 ? -26.810 -19.257 55.076 1.00 82.62 208 CYS A N 1
ATOM 1679 C CA . CYS A 1 208 ? -25.402 -19.603 54.770 1.00 82.62 208 CYS A CA 1
ATOM 1680 C C . CYS A 1 208 ? -24.791 -20.333 55.976 1.00 82.62 208 CYS A C 1
ATOM 1682 O O . CYS A 1 208 ? -24.767 -19.793 57.084 1.00 82.62 208 CYS A O 1
ATOM 1684 N N . ARG A 1 209 ? -24.219 -21.521 55.772 1.00 81.31 209 ARG A N 1
ATOM 1685 C CA . ARG A 1 209 ? -23.506 -22.285 56.809 1.00 81.31 209 ARG A CA 1
ATOM 1686 C C . ARG A 1 209 ? -22.255 -21.551 57.303 1.00 81.31 209 ARG A C 1
ATOM 1688 O O . ARG A 1 209 ? -21.837 -21.756 58.436 1.00 81.31 209 ARG A O 1
ATOM 1695 N N . LYS A 1 210 ? -21.680 -20.664 56.474 1.00 78.06 210 LYS A N 1
ATOM 1696 C CA . LYS A 1 210 ? -20.454 -19.908 56.795 1.00 78.06 210 LYS A CA 1
ATOM 1697 C C . LYS A 1 210 ? -20.693 -18.621 57.596 1.00 78.06 210 LYS A C 1
ATOM 1699 O O . LYS A 1 210 ? -19.918 -18.348 58.501 1.00 78.06 210 LYS A O 1
ATOM 1704 N N . CYS A 1 211 ? -21.721 -17.820 57.287 1.00 81.56 211 CYS A N 1
ATOM 1705 C CA . CYS A 1 211 ? -21.979 -16.546 57.992 1.00 81.56 211 CYS A CA 1
ATOM 1706 C C . CYS A 1 211 ? -23.297 -16.506 58.779 1.00 81.56 211 CYS A C 1
ATOM 1708 O O . CYS A 1 211 ? -23.595 -1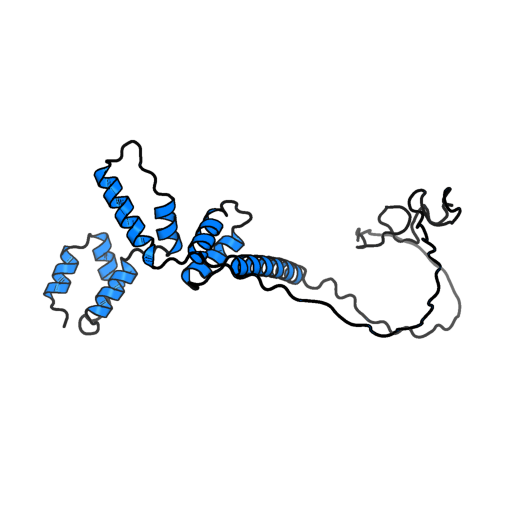5.501 59.416 1.00 81.56 211 CYS A O 1
ATOM 1710 N N . LYS A 1 212 ? -24.100 -17.575 58.719 1.00 78.56 212 LYS A N 1
ATOM 1711 C CA . LYS A 1 212 ? -25.425 -17.704 59.347 1.00 78.56 212 LYS A CA 1
ATOM 1712 C C . LYS A 1 212 ? -26.492 -16.703 58.871 1.00 78.56 212 LYS A C 1
ATOM 1714 O O . LYS A 1 212 ? -27.615 -16.781 59.370 1.00 78.56 212 LYS A O 1
ATOM 1719 N N . ALA A 1 213 ? -26.190 -15.824 57.910 1.00 80.25 213 ALA A N 1
ATOM 1720 C CA . ALA A 1 213 ? -27.158 -14.901 57.318 1.00 80.25 213 ALA A CA 1
ATOM 1721 C C . ALA A 1 213 ? -28.044 -15.590 56.267 1.00 80.25 213 ALA A C 1
ATOM 1723 O O . ALA A 1 213 ? -27.622 -16.542 55.603 1.00 80.25 213 ALA A O 1
ATOM 1724 N N . VAL A 1 214 ? -29.274 -15.094 56.132 1.00 77.25 214 VAL A N 1
ATOM 1725 C CA . VAL A 1 214 ? -30.293 -15.607 55.207 1.00 77.25 214 VAL A CA 1
ATOM 1726 C C . VAL A 1 214 ? -30.265 -14.812 53.901 1.00 77.25 214 VAL A C 1
ATOM 1728 O O . VAL A 1 214 ? -30.017 -13.609 53.917 1.00 77.25 214 VAL A O 1
ATOM 1731 N N . GLY A 1 215 ? -30.496 -15.486 52.774 1.00 79.25 215 GLY A N 1
ATOM 1732 C CA . GLY A 1 215 ? -30.671 -14.839 51.470 1.00 79.25 215 GLY A CA 1
ATOM 1733 C C . GLY A 1 215 ? -29.628 -15.190 50.417 1.00 79.25 215 GLY A C 1
ATOM 1734 O O . GLY A 1 215 ? -29.645 -14.589 49.345 1.00 79.25 215 GLY A O 1
ATOM 1735 N N . HIS A 1 216 ? -28.718 -16.134 50.694 1.00 81.25 216 HIS A N 1
ATOM 1736 C CA . HIS A 1 216 ? -27.683 -16.530 49.739 1.00 81.25 216 HIS A CA 1
ATOM 1737 C C . HIS A 1 216 ? -27.205 -17.976 49.860 1.00 81.25 216 HIS A C 1
ATOM 1739 O O . HIS A 1 216 ? -27.269 -18.594 50.925 1.00 81.25 216 HIS A O 1
ATOM 1745 N N . LYS A 1 217 ? -26.674 -18.496 48.747 1.00 81.44 217 LYS A N 1
ATOM 1746 C CA . LYS A 1 217 ? -26.041 -19.814 48.642 1.00 81.44 217 LYS A CA 1
ATOM 1747 C C . LYS A 1 217 ? -24.678 -19.833 49.338 1.00 81.44 217 LYS A C 1
ATOM 1749 O O . LYS A 1 217 ? -23.919 -18.861 49.279 1.00 81.44 217 LYS A O 1
ATOM 1754 N N . ASP A 1 218 ? -24.340 -20.971 49.940 1.00 77.88 218 ASP A N 1
ATOM 1755 C CA . ASP A 1 218 ? -23.011 -21.206 50.504 1.00 77.88 218 ASP A CA 1
ATOM 1756 C C . ASP A 1 218 ? -21.907 -20.933 49.471 1.00 77.88 218 ASP A C 1
ATOM 1758 O O . ASP A 1 218 ? -21.988 -21.351 48.318 1.00 77.88 218 ASP A O 1
ATOM 1762 N N . GLY A 1 219 ? -20.876 -20.189 49.882 1.00 75.44 219 GLY A N 1
ATOM 1763 C CA . GLY A 1 219 ? -19.786 -19.752 48.997 1.00 75.44 219 GLY A CA 1
ATOM 1764 C C . GLY A 1 219 ? -19.967 -18.358 48.384 1.00 75.44 219 GLY A C 1
ATOM 1765 O O . GLY A 1 219 ? -18.972 -17.750 48.010 1.00 75.44 219 GLY A O 1
ATOM 1766 N N . PHE A 1 220 ? -21.180 -17.795 48.400 1.00 76.00 220 PHE A N 1
ATOM 1767 C CA . PHE A 1 220 ? -21.479 -16.420 47.949 1.00 76.00 220 PHE A CA 1
ATOM 1768 C C . PHE A 1 220 ? -21.632 -15.429 49.119 1.00 76.00 220 PHE A C 1
ATOM 1770 O O . PHE A 1 220 ? -22.264 -14.377 49.004 1.00 76.00 220 PHE A O 1
ATOM 1777 N N . CYS A 1 221 ? -21.064 -15.807 50.263 1.00 80.44 221 CYS A N 1
ATOM 1778 C CA . CYS A 1 221 ? -21.017 -15.057 51.510 1.00 80.44 221 CYS A CA 1
ATOM 1779 C C . CYS A 1 221 ? -20.095 -13.820 51.290 1.00 80.44 221 CYS A C 1
ATOM 1781 O O . CYS A 1 221 ? -18.892 -13.967 51.057 1.00 80.44 221 CYS A O 1
ATOM 1783 N N . GLN A 1 222 ? -20.636 -12.596 51.344 1.00 68.50 222 GLN A N 1
ATOM 1784 C CA . GLN A 1 222 ? -19.832 -11.373 51.219 1.00 68.50 222 GLN A CA 1
ATOM 1785 C C . GLN A 1 222 ? -19.008 -11.133 52.485 1.00 68.50 222 GLN A C 1
ATOM 1787 O O . GLN A 1 222 ? -19.546 -10.830 53.548 1.00 68.50 222 GLN A O 1
ATOM 1792 N N . LYS A 1 223 ? -17.683 -11.273 52.387 1.00 59.59 223 LYS A N 1
ATOM 1793 C CA . LYS A 1 223 ? -16.770 -10.942 53.485 1.00 59.59 223 LYS A CA 1
ATOM 1794 C C . LYS A 1 223 ? -16.799 -9.425 53.726 1.00 59.59 223 LYS A C 1
ATOM 1796 O O . LYS A 1 223 ? -16.212 -8.679 52.949 1.00 59.59 223 LYS A O 1
ATOM 1801 N N . LYS A 1 224 ? -17.404 -8.957 54.824 1.00 46.88 224 LYS A N 1
ATOM 1802 C CA . LYS A 1 224 ? -17.079 -7.630 55.375 1.00 46.88 224 LYS A CA 1
ATOM 1803 C C . LYS A 1 224 ? -15.646 -7.692 55.917 1.00 46.88 224 LYS A C 1
ATOM 1805 O O . LYS A 1 224 ? -15.420 -8.274 56.973 1.00 46.88 224 LYS A O 1
ATOM 1810 N N . LYS A 1 225 ? -14.670 -7.106 55.214 1.00 38.00 225 LYS A N 1
ATOM 1811 C CA . LYS A 1 225 ? -13.407 -6.703 55.852 1.00 38.00 225 LYS A CA 1
ATOM 1812 C C . LYS A 1 225 ? -13.733 -5.518 56.764 1.00 38.00 225 LYS A C 1
ATOM 1814 O O . LYS A 1 225 ? -13.975 -4.422 56.269 1.00 38.00 225 LYS A O 1
ATOM 1819 N N . MET A 1 226 ? -13.793 -5.733 58.075 1.00 35.81 226 MET A N 1
ATOM 1820 C CA . MET A 1 226 ? -13.760 -4.625 59.030 1.00 35.81 226 MET A CA 1
ATOM 1821 C C . MET A 1 226 ? -12.307 -4.170 59.167 1.00 35.81 226 MET A C 1
ATOM 1823 O O . MET A 1 226 ? -11.558 -4.767 59.927 1.00 35.81 226 MET A O 1
ATOM 1827 N N . ASN A 1 227 ? -11.913 -3.118 58.449 1.00 30.41 227 ASN A N 1
ATOM 1828 C CA . ASN A 1 227 ? -10.766 -2.314 58.866 1.00 30.41 227 ASN A CA 1
ATOM 1829 C C . ASN A 1 227 ? -11.303 -1.077 59.581 1.00 30.41 227 ASN A C 1
ATOM 1831 O O . ASN A 1 227 ? -11.665 -0.074 58.973 1.00 30.41 227 ASN A O 1
ATOM 1835 N N . SER A 1 228 ? -11.393 -1.207 60.900 1.00 34.47 228 SER A N 1
ATOM 1836 C CA . SER A 1 228 ? -11.458 -0.091 61.830 1.00 34.47 228 SER A CA 1
ATOM 1837 C C . SER A 1 228 ? -10.046 0.467 62.009 1.00 34.47 228 SER A C 1
ATOM 1839 O O . SER A 1 228 ? -9.217 -0.193 62.630 1.00 34.47 228 SER A O 1
ATOM 1841 N N . SER A 1 229 ? -9.800 1.692 61.547 1.00 33.28 229 SER A N 1
ATOM 1842 C CA . SER A 1 229 ? -8.876 2.621 62.214 1.00 33.28 229 SER A CA 1
ATOM 1843 C C . SER A 1 229 ? -9.058 4.049 61.689 1.00 33.28 229 SER A C 1
ATOM 1845 O O . SER A 1 229 ? -8.448 4.500 60.729 1.00 33.28 229 SER A O 1
ATOM 1847 N N . ARG A 1 230 ? -9.992 4.738 62.349 1.00 32.75 230 ARG A N 1
ATOM 1848 C CA . ARG A 1 230 ? -9.824 6.055 62.981 1.00 32.75 230 ARG A CA 1
ATOM 1849 C C . ARG A 1 230 ? -8.843 7.034 62.310 1.00 32.75 230 ARG A C 1
ATOM 1851 O O . ARG A 1 230 ? -7.631 6.937 62.454 1.00 32.75 230 ARG A O 1
ATOM 1858 N N . SER A 1 231 ? -9.428 8.070 61.712 1.00 32.69 231 SER A N 1
ATOM 1859 C CA . SER A 1 231 ? -8.802 9.370 61.466 1.00 32.69 231 SER A CA 1
ATOM 1860 C C . SER A 1 231 ? -8.160 9.924 62.744 1.00 32.69 231 SER A C 1
ATOM 1862 O O . SER A 1 231 ? -8.867 10.260 63.696 1.00 32.69 231 SER A O 1
ATOM 1864 N N . THR A 1 232 ? -6.844 10.119 62.722 1.00 33.28 232 THR A N 1
ATOM 1865 C CA . THR A 1 232 ? -6.133 11.055 63.600 1.00 33.28 232 THR A CA 1
ATOM 1866 C C . THR A 1 232 ? -5.235 11.942 62.748 1.00 33.28 232 THR A C 1
ATOM 1868 O O . THR A 1 232 ? -4.248 11.493 62.174 1.00 33.28 232 THR A O 1
ATOM 1871 N N . ARG A 1 233 ? -5.615 13.220 62.660 1.00 31.06 233 ARG A N 1
ATOM 1872 C CA . ARG A 1 233 ? -4.759 14.321 62.206 1.00 31.06 233 ARG A CA 1
ATOM 1873 C C . ARG A 1 233 ? -3.658 14.582 63.240 1.00 31.06 233 ARG A C 1
ATOM 1875 O O . ARG A 1 233 ? -3.959 14.503 64.431 1.00 31.06 233 ARG A O 1
ATOM 1882 N N . LYS A 1 234 ? -2.490 15.025 62.743 1.00 29.73 234 LYS A N 1
ATOM 1883 C CA . LYS A 1 234 ? -1.436 15.912 63.321 1.00 29.73 234 LYS A CA 1
ATOM 1884 C C . LYS A 1 234 ? -0.020 15.326 63.096 1.00 29.73 234 LYS A C 1
ATOM 1886 O O . LYS A 1 234 ? 0.097 14.113 62.993 1.00 29.73 234 LYS A O 1
ATOM 1891 N N . PRO A 1 235 ? 1.061 16.125 63.183 1.00 34.72 235 PRO A N 1
ATOM 1892 C CA . PRO A 1 235 ? 1.361 17.378 62.480 1.00 34.72 235 PRO A CA 1
ATOM 1893 C C . PRO A 1 235 ? 2.779 17.350 61.839 1.00 34.72 235 PRO A C 1
ATOM 1895 O O . PRO A 1 235 ? 3.574 16.451 62.087 1.00 34.72 235 PRO A O 1
ATOM 1898 N N . VAL A 1 236 ? 3.111 18.362 61.032 1.00 37.09 236 VAL A N 1
ATOM 1899 C CA . VAL A 1 236 ? 4.466 18.612 60.488 1.00 37.09 236 VAL A CA 1
ATOM 1900 C C . VAL A 1 236 ? 5.453 19.009 61.600 1.00 37.09 236 VAL A C 1
ATOM 1902 O O . VAL A 1 236 ? 5.082 19.808 62.463 1.00 37.09 236 VAL A O 1
ATOM 1905 N N . PRO A 1 237 ? 6.730 18.583 61.514 1.00 33.12 237 PRO A N 1
ATOM 1906 C CA . PRO A 1 237 ? 7.848 19.424 61.947 1.00 33.12 237 PRO A CA 1
ATOM 1907 C C . PRO A 1 237 ? 8.942 19.619 60.876 1.00 33.12 237 PRO A C 1
ATOM 1909 O O . PRO A 1 237 ? 9.040 18.907 59.882 1.00 33.12 237 PRO A O 1
ATOM 1912 N N . LYS A 1 238 ? 9.725 20.675 61.112 1.00 29.28 238 LYS A N 1
ATOM 1913 C CA . LYS A 1 238 ? 10.659 21.385 60.228 1.00 29.28 238 LYS A CA 1
ATOM 1914 C C . LYS A 1 238 ? 12.045 20.720 60.094 1.00 29.28 238 LYS A C 1
ATOM 1916 O O . LYS A 1 238 ? 12.545 20.158 61.055 1.00 29.28 238 LYS A O 1
ATOM 1921 N N . SER A 1 239 ? 12.649 20.935 58.917 1.00 28.53 239 SER A N 1
ATOM 1922 C CA . SER A 1 239 ? 14.056 21.272 58.584 1.00 28.53 239 SER A CA 1
ATOM 1923 C C . SER A 1 239 ? 15.216 20.834 59.498 1.00 28.53 239 SER A C 1
ATOM 1925 O O . SER A 1 239 ? 15.265 21.245 60.653 1.00 28.53 239 SER A O 1
ATOM 1927 N N . CYS A 1 240 ? 16.244 20.210 58.892 1.00 27.58 240 CYS A N 1
ATOM 1928 C CA . CYS A 1 240 ? 17.653 20.628 59.029 1.00 27.58 240 CYS A CA 1
ATOM 1929 C C . CYS A 1 240 ? 18.571 20.049 57.915 1.00 27.58 240 CYS A C 1
ATOM 1931 O O . CYS A 1 240 ? 18.806 18.852 57.847 1.00 27.58 240 CYS A O 1
ATOM 1933 N N . LYS A 1 241 ? 19.040 20.956 57.043 1.00 29.30 241 LYS A N 1
ATOM 1934 C CA . LYS A 1 241 ? 20.363 21.145 56.392 1.00 29.30 241 LYS A CA 1
ATOM 1935 C C . LYS A 1 241 ? 21.328 19.970 56.061 1.00 29.30 241 LYS A C 1
ATOM 1937 O O . LYS A 1 241 ? 21.832 19.303 56.952 1.00 29.30 241 LYS A O 1
ATOM 1942 N N . ASN A 1 242 ? 21.747 20.015 54.782 1.00 28.38 242 ASN A N 1
ATOM 1943 C CA . ASN A 1 242 ? 23.095 19.870 54.178 1.00 28.38 242 ASN A CA 1
ATOM 1944 C C . ASN A 1 242 ? 23.777 18.485 54.119 1.00 28.38 242 ASN A C 1
ATOM 1946 O O . ASN A 1 242 ? 24.000 17.868 55.146 1.00 28.38 242 ASN A O 1
ATOM 1950 N N . TYR A 1 243 ? 24.212 18.048 52.923 1.00 28.47 243 TYR A N 1
ATOM 1951 C CA . TYR A 1 243 ? 25.596 18.186 52.419 1.00 28.47 243 TYR A CA 1
ATOM 1952 C C . TYR A 1 243 ? 25.772 17.605 50.990 1.00 28.47 243 TYR A C 1
ATOM 1954 O O . TYR A 1 243 ? 25.359 16.490 50.705 1.00 28.47 243 TYR A O 1
ATOM 1962 N N . LEU A 1 244 ? 26.452 18.407 50.160 1.00 33.38 244 LEU A N 1
ATOM 1963 C CA . LEU A 1 244 ? 27.436 18.095 49.106 1.00 33.38 244 LEU A CA 1
ATOM 1964 C C . LEU A 1 244 ? 27.080 17.344 47.801 1.00 33.38 244 LEU A C 1
ATOM 1966 O O . LEU A 1 244 ? 26.626 16.209 47.750 1.00 33.38 244 LEU A O 1
ATOM 1970 N N . SER A 1 245 ? 27.450 18.061 46.739 1.00 31.73 245 SER A N 1
ATOM 1971 C CA . SER A 1 245 ? 27.611 17.759 45.319 1.00 31.73 245 SER A CA 1
ATOM 1972 C C . SER A 1 245 ? 28.588 16.630 44.991 1.00 31.73 245 SER A C 1
ATOM 1974 O O . SER A 1 245 ? 29.625 16.532 45.642 1.00 31.73 245 SER A O 1
ATOM 1976 N N . LEU A 1 246 ? 28.394 15.974 43.842 1.00 32.91 246 LEU A N 1
ATOM 1977 C CA . LEU A 1 246 ? 29.513 15.649 42.955 1.00 32.91 246 LEU A CA 1
ATOM 1978 C C . LEU A 1 246 ? 29.080 15.719 41.481 1.00 32.91 246 LEU A C 1
ATOM 1980 O O . LEU A 1 246 ? 28.138 15.057 41.052 1.00 32.91 246 LEU A O 1
ATOM 1984 N N . VAL A 1 247 ? 29.782 16.573 40.742 1.00 33.31 247 VAL A N 1
ATOM 1985 C CA . VAL A 1 247 ? 29.781 16.700 39.283 1.00 33.31 247 VAL A CA 1
ATOM 1986 C C . VAL A 1 247 ? 30.631 15.559 38.721 1.00 33.31 247 VAL A C 1
ATOM 1988 O O . VAL A 1 247 ? 31.726 15.326 39.227 1.00 33.31 247 VAL A O 1
ATOM 1991 N N . ALA A 1 248 ? 30.160 14.877 37.677 1.00 35.78 248 ALA A N 1
ATOM 1992 C CA . ALA A 1 248 ? 30.975 13.956 36.890 1.00 35.78 248 ALA A CA 1
ATOM 1993 C C . ALA A 1 248 ? 31.011 14.429 35.432 1.00 35.78 248 ALA A C 1
ATOM 1995 O O . ALA A 1 248 ? 30.024 14.365 34.702 1.00 35.78 248 ALA A O 1
ATOM 1996 N N . THR A 1 249 ? 32.172 14.953 35.057 1.00 32.84 249 THR A N 1
ATOM 1997 C CA . THR A 1 249 ? 32.661 15.196 33.701 1.00 32.84 249 THR A CA 1
ATOM 1998 C C . THR A 1 249 ? 32.978 13.861 33.025 1.00 32.84 249 THR A C 1
ATOM 2000 O O . THR A 1 249 ? 33.623 13.008 33.630 1.00 32.84 249 THR A O 1
ATOM 2003 N N . CYS A 1 250 ? 32.615 13.698 31.752 1.00 32.56 250 CYS A N 1
ATOM 2004 C CA . CYS A 1 250 ? 33.223 12.693 30.877 1.00 32.56 250 CYS A CA 1
ATOM 2005 C C . CYS A 1 250 ? 33.585 13.345 29.537 1.00 32.56 250 CYS A C 1
ATOM 2007 O O . CYS A 1 250 ? 32.712 13.676 28.739 1.00 32.56 250 CYS A O 1
ATOM 2009 N N . GLN A 1 251 ? 34.889 13.546 29.341 1.00 34.50 251 GLN A N 1
ATOM 2010 C CA . GLN A 1 251 ? 35.553 13.608 28.042 1.00 34.50 251 GLN A CA 1
ATOM 2011 C C . GLN A 1 251 ? 36.140 12.221 27.767 1.00 34.50 251 GLN A C 1
ATOM 2013 O O . GLN A 1 251 ? 36.862 11.695 28.616 1.00 34.50 251 GLN A O 1
ATOM 2018 N N . ASN A 1 252 ? 35.795 11.647 26.617 1.00 34.88 252 ASN A N 1
ATOM 2019 C CA . ASN A 1 252 ? 36.706 11.092 25.609 1.00 34.88 252 ASN A CA 1
ATOM 2020 C C . ASN A 1 252 ? 35.883 10.586 24.426 1.00 34.88 252 ASN A C 1
ATOM 2022 O O . ASN A 1 252 ? 34.946 9.794 24.666 1.00 34.88 252 ASN A O 1
#

Radius of gyration: 38.22 Å; Cα contacts (8 Å, |Δi|>4): 136; chains: 1; bounding box: 96×47×100 Å

Secondary structure (DSSP, 8-state):
---HHHHHHHHTTS-HHHHHHHHHHTTTS-TTS--HHHHHHHHHHHHS----HHHHHHHHHT----TT--HHHHHHHHHHHHHHHTGGG--HHHHHHHHHHHH--SGGGHHHHHHHHHHHHH-TT--HHHHHHHHHHHHHHHHHHHHHHTTTTT--------PPPPP----------------PPS----SSSSSS-GGG-TTTT-B-TTT--BSS-TT---------------------------------

Foldseek 3Di:
DPPPVNVVVVLVPDDPVRNVCCCVQPVVDDPVPDDPVRVVVSCCVRPNPPDALLRLLVCLVPDDADPPDDPVVSVVVNVVSVVSNVPVLQDPQLVVLSVVLVVPPDPVCVVLSVVSSVCSRPPSPHGPVNSVVSVVVVVVVVVVVVVVVVPPPPPPPPPPDDDDDDDDDDDDDDDDDDDDDDDQDDDDDAAEPDGDDLVPDPQQQPQAPVPRDGRHDHPRDDDDPDDDDDDDDDDDDDDDDDDDDDDDDDDD

Mean predicted aligned error: 20.81 Å